Protein AF-A0A674DWQ7-F1 (afdb_monomer)

Solvent-accessible surface area (backbone atoms only — not comparable to full-atom values): 10706 Å² total; per-residue (Å²): 114,69,67,61,52,52,51,51,52,50,50,53,52,51,50,51,50,50,52,52,50,50,51,52,49,50,50,52,50,51,50,52,50,51,50,52,49,49,51,51,50,50,49,52,49,50,49,51,52,50,52,50,51,48,52,50,51,52,52,52,52,50,51,53,52,52,53,51,56,61,50,65,74,62,76,61,78,66,77,61,77,80,49,87,71,51,75,68,55,44,48,55,54,48,51,52,52,52,46,36,53,26,60,70,38,52,71,78,47,52,74,64,56,29,51,52,50,42,49,48,56,57,50,47,35,73,65,45,86,53,61,74,59,17,50,53,48,48,58,48,45,75,81,55,66,74,42,42,77,19,17,67,47,29,40,47,46,53,40,50,57,51,32,51,52,25,51,76,71,74,42,79,70,73,65,61,91,47,48,53,32,75,47,69,73,38,49,93,86,48,83,71,112

Nearest PDB structures (foldseek):
  1oqc-assembly1_A  TM=1.000E+00  e=1.955E-14  Rattus norvegicus
  3mbg-assembly1_A  TM=1.002E+00  e=2.580E-14  Homo sapiens
  3tk0-assembly1_A-2  TM=9.538E-01  e=1.750E-14  Homo sapiens
  3u5s-assembly1_A-2  TM=9.533E-01  e=1.363E-13  Homo sapiens
  4e0i-assembly1_A  TM=8.674E-01  e=3.495E-11  Saccharomyces cerevisiae S288C

Radius of gyration: 48.36 Å; Cα contacts (8 Å, |Δi|>4): 93; chains: 1; bounding box: 65×77×137 Å

Secondary structure (DSSP, 8-state):
-HHHHHHHHHHHHHHHHHHHHHHHHHHHHHHHHHHHHHHHHHHHHHHHHHHHHHHHHHHHHHHHHHHHHHHHTT--GGGGTTSPP-HHHHHHHHHHHHHHHHHTS-SS--HHHHHHHHHHHHHHHHH-S-HHHHHHHHHHHTTS----SSHHHHHHHHHHHHHHHHHHTTPPPP-GGGHHIIIII--TTSTT-

Foldseek 3Di:
DVVVVVVVVVVVVVVVCVVCCCCCCCCVCCCCCCCCCVVVVVVVVVVVVVVVVVVVVVVVVVVVVVVVVVVVVPPDPVVVVPDDDDPVRLVVVVLLVQLLVLLPQAQADDPVSLVVVQVVQQVCLVPVPPPVVSVVSNVCCVPQGADSRGSLSRNLSSLVVVQVVCVVVVHDRDDSVCSNCVRPDPPPVPPVD

Organism: Salmo trutta (NCBI:txid8032)

Sequence (193 aa):
MSVCLSVCLSVCLSVCLSVCLSVCLSVCLSVCLSVCLSVCLSVCLSVCLSVCLCVCVCVCVCVCVCVQAAQAEHVEPQRRSECPLDREELGRNTWSFLHTMAAYYPDQPSLRQQTDMGQFINLFSKVFPCEECAEDLRTRLKTNQPDASSRRALSQWLCGIHNDVNARLGKQRFDCSRVDERWRDGWKDGSCD

pLDDT: mean 82.48, std 18.29, range [48.75, 98.88]

Mean predicted aligned error: 15.84 Å

Structure (mmCIF, N/CA/C/O backbone):
data_AF-A0A674DWQ7-F1
#
_entry.id   AF-A0A674DWQ7-F1
#
loop_
_atom_site.group_PDB
_atom_site.id
_atom_site.type_symbol
_atom_site.label_atom_id
_atom_site.label_alt_id
_atom_site.label_comp_id
_atom_site.label_asym_id
_atom_site.label_entity_id
_atom_site.label_seq_id
_atom_site.pdbx_PDB_ins_code
_atom_site.Cartn_x
_atom_site.Cartn_y
_atom_site.Cartn_z
_atom_site.occupancy
_atom_site.B_iso_or_equiv
_atom_site.auth_seq_id
_atom_site.auth_comp_id
_atom_site.auth_asym_id
_atom_site.auth_atom_id
_atom_site.pdbx_PDB_model_num
ATOM 1 N N . MET A 1 1 ? 47.069 56.408 -111.313 1.00 53.53 1 MET A N 1
ATOM 2 C CA . MET A 1 1 ? 46.177 55.226 -111.265 1.00 53.53 1 MET A CA 1
ATOM 3 C C . MET A 1 1 ? 46.601 54.198 -110.215 1.00 53.53 1 MET A C 1
ATOM 5 O O . MET A 1 1 ? 45.740 53.775 -109.459 1.00 53.53 1 MET A O 1
ATOM 9 N N . SER A 1 2 ? 47.885 53.830 -110.092 1.00 56.53 2 SER A N 1
ATOM 10 C CA . SER A 1 2 ? 48.344 52.819 -109.113 1.00 56.53 2 SER A CA 1
ATOM 11 C C . SER A 1 2 ? 48.226 53.249 -107.644 1.00 56.53 2 SER A C 1
ATOM 13 O O . SER A 1 2 ? 47.805 52.450 -106.817 1.00 56.53 2 SER A O 1
ATOM 15 N N . VAL A 1 3 ? 48.539 54.511 -107.327 1.00 62.41 3 VAL A N 1
ATOM 16 C CA . VAL A 1 3 ? 48.498 55.040 -105.947 1.00 62.41 3 VAL A CA 1
ATOM 17 C C . VAL A 1 3 ? 47.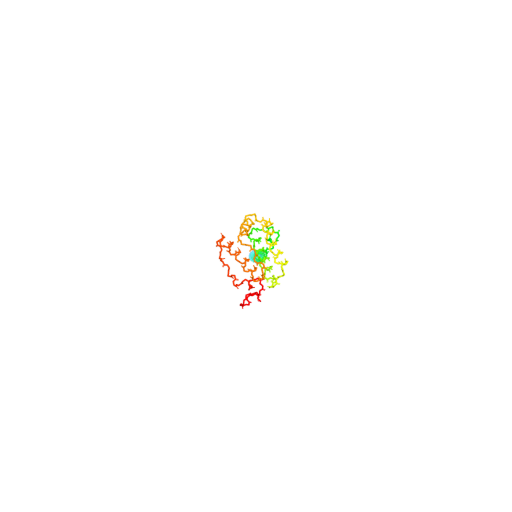065 55.146 -105.416 1.00 62.41 3 VAL A C 1
ATOM 19 O O . VAL A 1 3 ? 46.801 54.829 -104.266 1.00 62.41 3 VAL A O 1
ATOM 22 N N . CYS A 1 4 ? 46.112 55.544 -106.260 1.00 51.88 4 CYS A N 1
ATOM 23 C CA . CYS A 1 4 ? 44.709 55.639 -105.856 1.00 51.88 4 CYS A CA 1
ATOM 24 C C . CYS A 1 4 ? 44.133 54.248 -105.558 1.00 51.88 4 CYS A C 1
ATOM 26 O O . CYS A 1 4 ? 43.488 54.064 -104.535 1.00 51.88 4 CYS A O 1
ATOM 28 N N . LEU A 1 5 ? 44.430 53.250 -106.401 1.00 51.91 5 LEU A N 1
ATOM 29 C CA . LEU A 1 5 ? 43.972 51.877 -106.188 1.00 51.91 5 LEU A CA 1
ATOM 30 C C . LEU A 1 5 ? 44.630 51.233 -104.958 1.00 51.91 5 LEU A C 1
ATOM 32 O O . LEU A 1 5 ? 43.954 50.531 -104.211 1.00 51.91 5 LEU A O 1
ATOM 36 N N . SER A 1 6 ? 45.919 51.496 -104.712 1.00 50.81 6 SER A N 1
ATOM 37 C CA . SER A 1 6 ? 46.624 50.950 -103.547 1.00 50.81 6 SER A CA 1
ATOM 38 C C . SER A 1 6 ? 46.153 51.565 -102.230 1.00 50.81 6 SER A C 1
ATOM 40 O O . SER A 1 6 ? 46.013 50.840 -101.248 1.00 50.81 6 SER A O 1
ATOM 42 N N . VAL A 1 7 ? 45.854 52.869 -102.210 1.00 65.44 7 VAL A N 1
ATOM 43 C CA . VAL A 1 7 ? 45.290 53.553 -101.037 1.00 65.44 7 VAL A CA 1
ATOM 44 C C . VAL A 1 7 ? 43.845 53.120 -100.796 1.00 65.44 7 VAL A C 1
ATOM 46 O O . VAL A 1 7 ? 43.481 52.823 -99.664 1.00 65.44 7 VAL A O 1
ATOM 49 N N . CYS A 1 8 ? 43.019 53.011 -101.841 1.00 50.19 8 CYS A N 1
ATOM 50 C CA . CYS A 1 8 ? 41.652 52.516 -101.684 1.00 50.19 8 CYS A CA 1
ATOM 51 C C . CYS A 1 8 ? 41.638 51.072 -101.167 1.00 50.19 8 CYS A C 1
ATOM 53 O O . CYS A 1 8 ? 40.918 50.777 -100.219 1.00 50.19 8 CYS A O 1
ATOM 55 N N . LEU A 1 9 ? 42.472 50.183 -101.717 1.00 49.59 9 LEU A N 1
ATOM 56 C CA . LEU A 1 9 ? 42.535 48.791 -101.270 1.00 49.59 9 LEU A CA 1
ATOM 57 C C . LEU A 1 9 ? 43.078 48.664 -99.838 1.00 49.59 9 LEU A C 1
ATOM 59 O O . LEU A 1 9 ? 42.556 47.863 -99.066 1.00 49.59 9 LEU A O 1
ATOM 63 N N . SER A 1 10 ? 44.081 49.462 -99.454 1.00 54.38 10 SER A N 1
ATOM 64 C CA . SER A 1 10 ? 44.649 49.419 -98.101 1.00 54.38 10 SER A CA 1
ATOM 65 C C . SER A 1 10 ? 43.696 49.974 -97.042 1.00 54.38 10 SER A C 1
ATOM 67 O O . SER A 1 10 ? 43.574 49.394 -95.961 1.00 54.38 10 SER A O 1
ATOM 69 N N . VAL A 1 11 ? 42.964 51.048 -97.350 1.00 68.25 11 VAL A N 1
ATOM 70 C CA . VAL A 1 11 ? 41.937 51.609 -96.462 1.00 68.25 11 VAL A CA 1
ATOM 71 C C . VAL A 1 11 ? 40.745 50.659 -96.356 1.00 68.25 11 VAL A C 1
ATOM 73 O O . VAL A 1 11 ? 40.319 50.351 -95.248 1.00 68.25 11 VAL A O 1
ATOM 76 N N . CYS A 1 12 ? 40.246 50.115 -97.469 1.00 48.75 12 CYS A N 1
ATOM 77 C CA . CYS A 1 12 ? 39.147 49.151 -97.426 1.00 48.75 12 CYS A CA 1
ATOM 78 C C . CYS A 1 12 ? 39.538 47.894 -96.637 1.00 48.75 12 CYS A C 1
ATOM 80 O O . CYS A 1 12 ? 38.789 47.470 -95.763 1.00 48.75 12 CYS A O 1
ATOM 82 N N . LEU A 1 13 ? 40.730 47.334 -96.867 1.00 49.62 13 LEU A N 1
ATOM 83 C CA . LEU A 1 13 ? 41.179 46.135 -96.158 1.00 49.62 13 LEU A CA 1
ATOM 84 C C . LEU A 1 13 ? 41.423 46.400 -94.667 1.00 49.62 13 LEU A C 1
ATOM 86 O O . LEU A 1 13 ? 41.040 45.578 -93.838 1.00 49.62 13 LEU A O 1
ATOM 90 N N . SER A 1 14 ? 42.015 47.541 -94.305 1.00 58.81 14 SER A N 1
ATOM 91 C CA . SER A 1 14 ? 42.262 47.884 -92.897 1.00 58.81 14 SER A CA 1
ATOM 92 C C . SER A 1 14 ? 40.971 48.167 -92.126 1.00 58.81 14 SER A C 1
ATOM 94 O O . SER A 1 14 ? 40.826 47.709 -90.991 1.00 58.81 14 SER A O 1
ATOM 96 N N . VAL A 1 15 ? 40.001 48.852 -92.736 1.00 71.38 15 VAL A N 1
ATOM 97 C CA . VAL A 1 15 ? 38.693 49.108 -92.115 1.00 71.38 15 VAL A CA 1
ATOM 98 C C . VAL A 1 15 ? 37.889 47.814 -92.002 1.00 71.38 15 VAL A C 1
ATOM 100 O O . VAL A 1 15 ? 37.391 47.504 -90.925 1.00 71.38 15 VAL A O 1
ATOM 103 N N . CYS A 1 16 ? 37.820 47.002 -93.060 1.00 50.06 16 CYS A N 1
ATOM 104 C CA . CYS A 1 16 ? 37.119 45.720 -93.005 1.00 50.06 16 CYS A CA 1
ATOM 105 C C . CYS A 1 16 ? 37.750 44.774 -91.975 1.00 50.06 16 CYS A C 1
ATOM 107 O O . CYS A 1 16 ? 37.031 44.178 -91.182 1.00 50.06 16 CYS A O 1
ATOM 109 N N . LEU A 1 17 ? 39.082 44.669 -91.922 1.00 56.97 17 LEU A N 1
ATOM 110 C CA . LEU A 1 17 ? 39.758 43.795 -90.963 1.00 56.97 17 LEU A CA 1
ATOM 111 C C . LEU A 1 17 ? 39.603 44.290 -89.519 1.00 56.97 17 LEU A C 1
ATOM 113 O O . LEU A 1 17 ? 39.350 43.481 -88.632 1.00 56.97 17 LEU A O 1
ATOM 117 N N . SER A 1 18 ? 39.709 45.598 -89.271 1.00 63.12 18 SER A N 1
ATOM 118 C CA . SER A 1 18 ? 39.561 46.160 -87.920 1.00 63.12 18 SER A CA 1
ATOM 119 C C . SER A 1 18 ? 38.128 46.065 -87.399 1.00 63.12 18 SER A C 1
ATOM 121 O O . SER A 1 18 ? 37.928 45.705 -86.238 1.00 63.12 18 SER A O 1
ATOM 123 N N . VAL A 1 19 ? 37.120 46.308 -88.241 1.00 69.88 19 VAL A N 1
ATOM 124 C CA . VAL A 1 19 ? 35.706 46.177 -87.861 1.00 69.88 19 VAL A CA 1
ATOM 125 C C . VAL A 1 19 ? 35.333 44.708 -87.670 1.00 69.88 19 VAL A C 1
ATOM 127 O O . VAL A 1 19 ? 34.778 44.359 -86.632 1.00 69.88 19 VAL A O 1
ATOM 130 N N . CYS A 1 20 ? 35.698 43.818 -88.597 1.00 53.06 20 CYS A N 1
ATOM 131 C CA . CYS A 1 20 ? 35.414 42.390 -88.447 1.00 53.06 20 CYS A CA 1
ATOM 132 C C . CYS A 1 20 ? 36.119 41.804 -87.218 1.00 53.06 20 CYS A C 1
ATOM 134 O O . CYS A 1 20 ? 35.496 41.081 -86.449 1.00 53.06 20 CYS A O 1
ATOM 136 N N . LEU A 1 21 ? 37.391 42.142 -86.980 1.00 59.75 21 LEU A N 1
ATOM 137 C CA . LEU A 1 21 ? 38.121 41.628 -85.823 1.00 59.75 21 LEU A CA 1
ATOM 138 C C . LEU A 1 21 ? 37.574 42.193 -84.508 1.00 59.75 21 LEU A C 1
ATOM 140 O O . LEU A 1 21 ? 37.402 41.438 -83.558 1.00 59.75 21 LEU A O 1
ATOM 144 N N . SER A 1 22 ? 37.262 43.490 -84.444 1.00 66.50 22 SER A N 1
ATOM 145 C CA . SER A 1 22 ? 36.732 44.108 -83.221 1.00 66.50 22 SER A CA 1
ATOM 146 C C . SER A 1 22 ? 35.325 43.622 -82.883 1.00 66.50 22 SER A C 1
ATOM 148 O O . SER A 1 22 ? 35.060 43.317 -81.721 1.00 66.50 22 SER A O 1
ATOM 150 N N . VAL A 1 23 ? 34.435 43.478 -83.868 1.00 67.31 23 VAL A N 1
ATOM 151 C CA . VAL A 1 23 ? 33.070 42.974 -83.653 1.00 67.31 23 VAL A CA 1
ATOM 152 C C . VAL A 1 23 ? 33.096 41.485 -83.322 1.00 67.31 23 VAL A C 1
ATOM 154 O O . VAL A 1 23 ? 32.508 41.086 -82.322 1.00 67.31 23 VAL A O 1
ATOM 157 N N . CYS A 1 24 ? 33.829 40.661 -84.076 1.00 55.62 24 CYS A N 1
ATOM 158 C CA . CYS A 1 24 ? 33.929 39.233 -83.774 1.00 55.62 24 CYS A CA 1
ATOM 159 C C . CYS A 1 24 ? 34.571 39.001 -82.403 1.00 55.62 24 CYS A C 1
ATOM 161 O O . CYS A 1 24 ? 34.058 38.209 -81.623 1.00 55.62 24 CYS A O 1
ATOM 163 N N . LEU A 1 25 ? 35.648 39.713 -82.057 1.00 65.12 25 LEU A N 1
ATOM 164 C CA . LEU A 1 25 ? 36.299 39.538 -80.759 1.00 65.12 25 LEU A CA 1
ATOM 165 C C . LEU A 1 25 ? 35.433 40.064 -79.609 1.00 65.12 25 LEU A C 1
ATOM 167 O O . LEU A 1 25 ? 35.312 39.388 -78.593 1.00 65.12 25 LEU A O 1
ATOM 171 N N . SER A 1 26 ? 34.801 41.232 -79.757 1.00 68.50 26 SER A N 1
ATOM 172 C CA . SER A 1 26 ? 33.950 41.800 -78.702 1.00 68.50 26 SER A CA 1
ATOM 173 C C . SER A 1 26 ? 32.685 40.977 -78.476 1.00 68.50 26 SER A C 1
ATOM 175 O O . SER A 1 26 ? 32.341 40.714 -77.326 1.00 68.50 26 SER A O 1
ATOM 177 N N . VAL A 1 27 ? 32.019 40.509 -79.535 1.00 66.94 27 VAL A N 1
ATOM 178 C CA . VAL A 1 27 ? 30.810 39.680 -79.430 1.00 66.94 27 VAL A CA 1
ATOM 179 C C . VAL A 1 27 ? 31.158 38.288 -78.916 1.00 66.94 27 VAL A C 1
ATOM 181 O O . VAL A 1 27 ? 30.548 37.842 -77.949 1.00 66.94 27 VAL A O 1
ATOM 184 N N . CYS A 1 28 ? 32.175 37.621 -79.469 1.00 63.50 28 CYS A N 1
ATOM 185 C CA . CYS A 1 28 ? 32.571 36.299 -78.985 1.00 63.50 28 CYS A CA 1
ATOM 186 C C . CYS A 1 28 ? 33.040 36.360 -77.527 1.00 63.50 28 CYS A C 1
ATOM 188 O O . CYS A 1 28 ? 32.619 35.539 -76.722 1.00 63.50 28 CYS A O 1
ATOM 190 N N . LEU A 1 29 ? 33.859 37.345 -77.144 1.00 68.81 29 LEU A N 1
ATOM 191 C CA . LEU A 1 29 ? 34.352 37.442 -75.770 1.00 68.81 29 LEU A CA 1
ATOM 192 C C . LEU A 1 29 ? 33.245 37.844 -74.788 1.00 68.81 29 LEU A C 1
ATOM 194 O O . LEU A 1 29 ? 33.154 37.253 -73.717 1.00 68.81 29 LEU A O 1
ATOM 198 N N . SER A 1 30 ? 32.382 38.802 -75.142 1.00 72.00 30 SER A N 1
ATOM 199 C CA . SER A 1 30 ? 31.286 39.227 -74.261 1.00 72.00 30 SER A CA 1
ATOM 200 C C . SER A 1 30 ? 30.233 38.137 -74.086 1.00 72.00 30 SER A C 1
ATOM 202 O O . SER A 1 30 ? 29.816 37.891 -72.957 1.00 72.00 30 SER A O 1
ATOM 204 N N . VAL A 1 31 ? 29.839 37.437 -75.153 1.00 70.56 31 VAL A N 1
ATOM 205 C CA . VAL A 1 31 ? 28.847 36.355 -75.086 1.00 70.56 31 VAL A CA 1
ATOM 206 C C . VAL A 1 31 ? 29.430 35.139 -74.374 1.00 70.56 31 VAL A C 1
ATOM 208 O O . VAL A 1 31 ? 28.816 34.649 -73.432 1.00 70.56 31 VAL A O 1
ATOM 211 N N . CYS A 1 32 ? 30.635 34.688 -74.734 1.00 67.56 32 CYS A N 1
ATOM 212 C CA . CYS A 1 32 ? 31.253 33.544 -74.065 1.00 67.56 32 CYS A CA 1
ATOM 213 C C . CYS A 1 32 ? 31.507 33.838 -72.583 1.00 67.56 32 CYS A C 1
ATOM 215 O O . CYS A 1 32 ? 31.189 33.009 -71.741 1.00 67.56 32 CYS A O 1
ATOM 217 N N . LEU A 1 33 ? 32.023 35.020 -72.229 1.00 71.44 33 LEU A N 1
ATOM 218 C CA . LEU A 1 33 ? 32.302 35.341 -70.829 1.00 71.44 33 LEU A CA 1
ATOM 219 C C . LEU A 1 33 ? 31.017 35.561 -70.024 1.00 71.44 33 LEU A C 1
ATOM 221 O O . LEU A 1 33 ? 30.915 35.053 -68.913 1.00 71.44 33 LEU A O 1
ATOM 225 N N . SER A 1 34 ? 30.026 36.272 -70.570 1.00 73.69 34 SER A N 1
ATOM 226 C CA . SER A 1 34 ? 28.764 36.520 -69.860 1.00 73.69 34 SER A CA 1
ATOM 227 C C . SER A 1 34 ? 27.948 35.246 -69.680 1.00 73.69 34 SER A C 1
ATOM 229 O O . SER A 1 34 ? 27.459 35.008 -68.580 1.00 73.69 34 SER A O 1
ATOM 231 N N . VAL A 1 35 ? 27.836 34.395 -70.703 1.00 72.62 35 VAL A N 1
ATOM 232 C CA . VAL A 1 35 ? 27.083 33.136 -70.623 1.00 72.62 35 VAL A CA 1
ATOM 233 C C . VAL A 1 35 ? 27.814 32.136 -69.736 1.00 72.62 35 VAL A C 1
ATOM 235 O O . VAL A 1 35 ? 27.205 31.610 -68.811 1.00 72.62 35 VAL A O 1
ATOM 238 N N . CYS A 1 36 ? 29.118 31.919 -69.931 1.00 69.06 36 CYS A N 1
ATOM 239 C CA . CYS A 1 36 ? 29.864 30.987 -69.087 1.00 69.06 36 CYS A CA 1
ATOM 240 C C . CYS A 1 36 ? 29.884 31.457 -67.630 1.00 69.06 36 CYS A C 1
ATOM 242 O O . CYS A 1 36 ? 29.637 30.656 -66.738 1.00 69.06 36 CYS A O 1
ATOM 244 N N . LEU A 1 37 ? 30.113 32.745 -67.354 1.00 69.69 37 LEU A N 1
ATOM 245 C CA . LEU A 1 37 ? 30.149 33.231 -65.975 1.00 69.69 37 LEU A CA 1
ATOM 246 C C . LEU A 1 37 ? 28.757 33.240 -65.336 1.00 69.69 37 LEU A C 1
ATOM 248 O O . LEU A 1 37 ? 28.625 32.805 -64.198 1.00 69.69 37 LEU A O 1
ATOM 252 N N . SER A 1 38 ? 27.717 33.688 -66.045 1.00 73.69 38 SER A N 1
ATOM 253 C CA . SER A 1 38 ? 26.359 33.729 -65.487 1.00 73.69 38 SER A CA 1
ATOM 254 C C . SER A 1 38 ? 25.785 32.335 -65.269 1.00 73.69 38 SER A C 1
ATOM 256 O O . SER A 1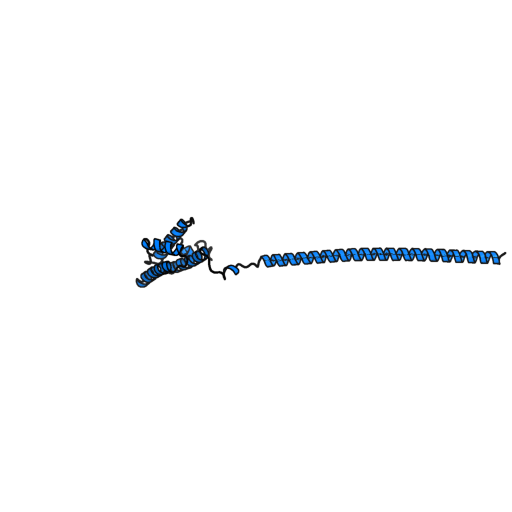 38 ? 25.238 32.079 -64.200 1.00 73.69 38 SER A O 1
ATOM 258 N N . VAL A 1 39 ? 25.944 31.412 -66.221 1.00 72.50 39 VAL A N 1
ATOM 259 C CA . VAL A 1 39 ? 25.437 30.040 -66.102 1.00 72.50 39 VAL A CA 1
ATOM 260 C C . VAL A 1 39 ? 26.244 29.274 -65.064 1.00 72.50 39 VAL A C 1
ATOM 262 O O . VAL A 1 39 ? 25.651 28.712 -64.150 1.00 72.50 39 VAL A O 1
ATOM 265 N N . CYS A 1 40 ? 27.579 29.300 -65.121 1.00 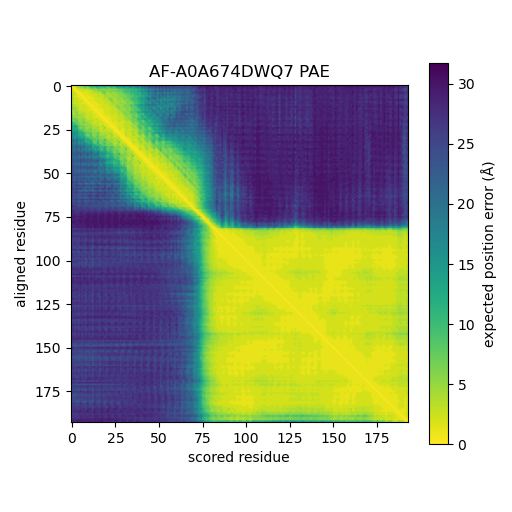66.69 40 CYS A N 1
ATOM 266 C CA . CYS A 1 40 ? 28.387 28.591 -64.132 1.00 66.69 40 CYS A CA 1
ATOM 267 C C . CYS A 1 40 ? 28.166 29.162 -62.729 1.00 66.69 40 CYS A C 1
ATOM 269 O O . CYS A 1 40 ? 27.962 28.395 -61.799 1.00 66.69 40 CYS A O 1
ATOM 271 N N . LEU A 1 41 ? 28.136 30.487 -62.548 1.00 65.50 41 LEU A N 1
ATOM 272 C CA . LEU A 1 41 ? 27.936 31.067 -61.219 1.00 65.50 41 LEU A CA 1
ATOM 273 C C . LEU A 1 41 ? 26.510 30.847 -60.705 1.00 65.50 41 LEU A C 1
ATOM 275 O O . LEU A 1 41 ? 26.349 30.494 -59.543 1.00 65.50 41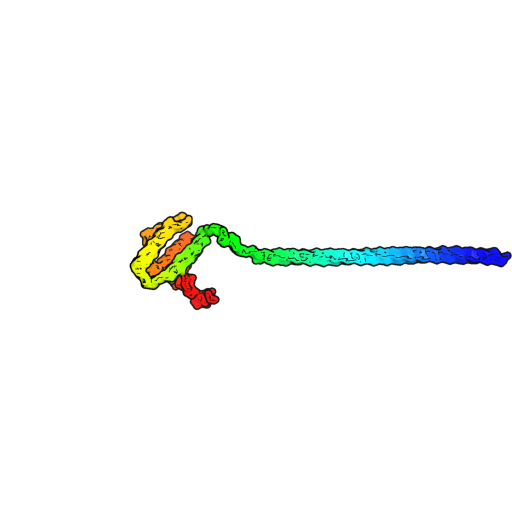 LEU A O 1
ATOM 279 N N . SER A 1 42 ? 25.479 31.009 -61.542 1.00 70.25 42 SER A N 1
ATOM 280 C CA . SER A 1 42 ? 24.087 30.807 -61.112 1.00 70.25 42 SER A CA 1
ATOM 281 C C . SER A 1 42 ? 23.781 29.344 -60.814 1.00 70.25 42 SER A C 1
ATOM 283 O O . SER A 1 42 ? 23.159 29.055 -59.793 1.00 70.25 42 SER A O 1
ATOM 285 N N . VAL A 1 43 ? 24.250 28.409 -61.644 1.00 70.69 43 VAL A N 1
ATOM 286 C CA . VAL A 1 43 ? 24.059 26.971 -61.426 1.00 70.69 43 VAL A CA 1
ATOM 287 C C . VAL A 1 43 ? 24.874 26.515 -60.224 1.00 70.69 43 VAL A C 1
ATOM 289 O O . VAL A 1 43 ? 24.312 25.911 -59.319 1.00 70.69 43 VAL A O 1
ATOM 292 N N . CYS A 1 44 ? 26.161 26.860 -60.138 1.00 59.03 44 CYS A N 1
ATOM 293 C CA . CYS A 1 44 ? 26.976 26.475 -58.987 1.00 59.03 44 CYS A CA 1
ATOM 294 C C . CYS A 1 44 ? 26.431 27.081 -57.690 1.00 59.03 44 CYS A C 1
ATOM 296 O O . CYS A 1 44 ? 26.313 26.370 -56.701 1.00 59.03 44 CYS A O 1
ATOM 298 N N . LEU A 1 45 ? 26.040 28.360 -57.675 1.00 60.03 45 LEU A N 1
ATOM 299 C CA . LEU A 1 45 ? 25.515 28.993 -56.465 1.00 60.03 45 LEU A CA 1
ATOM 300 C C . LEU A 1 45 ? 24.141 28.435 -56.075 1.00 60.03 45 LEU A C 1
ATOM 302 O O . LEU A 1 45 ? 23.921 28.163 -54.900 1.00 60.03 45 LEU A O 1
ATOM 306 N N . SER A 1 46 ? 23.232 28.225 -57.031 1.00 63.91 46 SER A N 1
ATOM 307 C CA . SER A 1 46 ? 21.899 27.671 -56.743 1.00 63.91 46 SER A CA 1
ATOM 308 C C . SER A 1 46 ? 21.962 26.213 -56.291 1.00 63.91 46 SER A C 1
ATOM 310 O O . SER A 1 46 ? 21.294 25.846 -55.324 1.00 63.91 46 SER A O 1
ATOM 312 N N . VAL A 1 47 ? 22.801 25.390 -56.924 1.00 66.75 47 VAL A N 1
ATOM 313 C CA . VAL A 1 47 ? 23.003 23.989 -56.536 1.00 66.75 47 VAL A CA 1
ATOM 314 C C . VAL A 1 47 ? 23.705 23.912 -55.185 1.00 66.75 47 VAL A C 1
ATOM 316 O O . VAL A 1 47 ? 23.199 23.251 -54.286 1.00 66.75 47 VAL A O 1
ATOM 319 N N . CYS A 1 48 ? 24.808 24.636 -54.978 1.00 53.25 48 CYS A N 1
ATOM 320 C CA . CYS A 1 48 ? 25.502 24.627 -53.691 1.00 53.25 48 CYS A CA 1
ATOM 321 C C . CYS A 1 48 ? 24.607 25.152 -52.563 1.00 53.25 48 CYS A C 1
ATOM 323 O O . CYS A 1 48 ? 24.552 24.538 -51.504 1.00 53.25 48 CYS A O 1
ATOM 325 N N . LEU A 1 49 ? 23.865 26.244 -52.774 1.00 55.50 49 LEU A N 1
ATOM 326 C CA . LEU A 1 49 ? 22.989 26.803 -51.742 1.00 55.50 49 LEU A CA 1
ATOM 327 C C . LEU A 1 49 ? 21.807 25.878 -51.432 1.00 55.50 49 LEU A C 1
ATOM 329 O O . LEU A 1 49 ? 21.490 25.685 -50.262 1.00 55.50 49 LEU A O 1
ATOM 333 N N . SER A 1 50 ? 21.176 25.284 -52.449 1.00 59.19 50 SER A N 1
ATOM 334 C CA . SER A 1 50 ? 20.052 24.359 -52.247 1.00 59.19 50 SER A CA 1
ATOM 335 C C . SER A 1 50 ? 20.483 23.064 -51.563 1.00 59.19 50 SER A C 1
ATOM 337 O O . SER A 1 50 ? 19.808 22.629 -50.632 1.00 59.19 50 SER A O 1
ATOM 339 N N . VAL A 1 51 ? 21.624 22.490 -51.962 1.00 62.66 51 VAL A N 1
ATOM 340 C CA . VAL A 1 51 ? 22.183 21.275 -51.354 1.00 62.66 51 VAL A CA 1
ATOM 341 C C . VAL A 1 51 ? 22.647 21.543 -49.925 1.00 62.66 51 VAL A C 1
ATOM 343 O O . VAL A 1 51 ? 22.308 20.791 -49.017 1.00 62.66 51 VAL A O 1
ATOM 346 N N . CYS A 1 52 ? 23.374 22.635 -49.685 1.00 53.34 52 CYS A N 1
ATOM 347 C CA . CYS A 1 52 ? 23.793 22.988 -48.332 1.00 53.34 52 CYS A CA 1
ATOM 348 C C . CYS A 1 52 ? 22.577 23.245 -47.437 1.00 53.34 52 CYS A C 1
ATOM 350 O O . CYS A 1 52 ? 22.510 22.701 -46.342 1.00 53.34 52 CYS A O 1
ATOM 352 N N . LEU A 1 53 ? 21.585 24.014 -47.897 1.00 57.75 53 LEU A N 1
ATOM 353 C CA . LEU A 1 53 ? 20.395 24.305 -47.100 1.00 57.75 53 LEU A CA 1
ATOM 354 C C . LEU A 1 53 ? 19.585 23.039 -46.799 1.00 57.75 53 LEU A C 1
ATOM 356 O O . LEU A 1 53 ? 19.170 22.857 -45.657 1.00 57.75 53 LEU A O 1
ATOM 360 N N . CYS A 1 54 ? 19.386 22.150 -47.779 1.00 57.72 54 CYS A N 1
ATOM 361 C CA . CYS A 1 54 ? 18.623 20.926 -47.552 1.00 57.72 54 CYS A CA 1
ATOM 362 C C . CYS A 1 54 ? 19.350 19.982 -46.588 1.00 57.72 54 CYS A C 1
ATOM 364 O O . CYS A 1 54 ? 18.736 19.525 -45.629 1.00 57.72 54 CYS A O 1
ATOM 366 N N . VAL A 1 55 ? 20.660 19.770 -46.755 1.00 63.50 55 VAL A N 1
ATOM 367 C CA . VAL A 1 55 ? 21.454 18.920 -45.856 1.00 63.50 55 VAL A CA 1
ATOM 368 C C . VAL A 1 55 ? 21.470 19.498 -44.446 1.00 63.50 55 VAL A C 1
ATOM 370 O O . VAL A 1 55 ? 21.195 18.772 -43.493 1.00 63.50 55 VAL A O 1
ATOM 373 N N . CYS A 1 56 ? 21.722 20.802 -44.300 1.00 56.78 56 CYS A N 1
ATOM 374 C CA . CYS A 1 56 ? 21.713 21.467 -43.001 1.00 56.78 56 CYS A CA 1
ATOM 375 C C . CYS A 1 56 ? 20.356 21.300 -42.312 1.00 56.78 56 CYS A C 1
ATOM 377 O O . CYS A 1 56 ? 20.310 20.822 -41.183 1.00 56.78 56 CYS A O 1
ATOM 379 N N . VAL A 1 57 ? 19.249 21.630 -42.985 1.00 66.81 57 VAL A N 1
ATOM 380 C CA . VAL A 1 57 ? 17.903 21.534 -42.400 1.00 66.81 57 VAL A CA 1
ATOM 381 C C . VAL A 1 57 ? 17.553 20.088 -42.047 1.00 66.81 57 VAL A C 1
ATOM 383 O O . VAL A 1 57 ? 17.087 19.844 -40.936 1.00 66.81 57 VAL A O 1
ATOM 386 N N . CYS A 1 58 ? 17.821 19.125 -42.932 1.00 60.78 58 CYS A N 1
ATOM 387 C CA . CYS A 1 58 ? 17.568 17.710 -42.667 1.00 60.78 58 CYS A CA 1
ATOM 388 C C . CYS A 1 58 ? 18.348 17.223 -41.441 1.00 60.78 58 CYS A C 1
ATOM 390 O O . CYS A 1 58 ? 17.749 16.658 -40.533 1.00 60.78 58 CYS A O 1
ATOM 392 N N . VAL A 1 59 ? 19.654 17.495 -41.367 1.00 66.00 59 VAL A N 1
ATOM 393 C CA . VAL A 1 59 ? 20.488 17.084 -40.227 1.00 66.00 59 VAL A CA 1
ATOM 394 C C . VAL A 1 59 ? 20.020 17.756 -38.937 1.00 66.00 59 VAL A C 1
ATOM 396 O O . VAL A 1 59 ? 19.867 17.073 -37.928 1.00 66.00 59 VAL A O 1
ATOM 399 N N . CYS A 1 60 ? 19.734 19.061 -38.962 1.00 64.12 60 CYS A N 1
ATOM 400 C CA . CYS A 1 60 ? 19.253 19.793 -37.789 1.00 64.12 60 CYS A CA 1
ATOM 401 C C . CYS A 1 60 ? 17.936 19.209 -37.270 1.00 64.12 60 CYS A C 1
ATOM 403 O O . CYS A 1 60 ? 17.822 18.912 -36.087 1.00 64.12 60 CYS A O 1
ATOM 405 N N . VAL A 1 61 ? 16.953 19.007 -38.153 1.00 70.94 61 VAL A N 1
ATOM 406 C CA . VAL A 1 61 ? 15.642 18.464 -37.777 1.00 70.94 61 VAL A CA 1
ATOM 407 C C . VAL A 1 61 ? 15.774 17.032 -37.268 1.00 70.94 61 VAL A C 1
ATOM 409 O O . VAL A 1 61 ? 15.220 16.724 -36.217 1.00 70.94 61 VAL A O 1
ATOM 412 N N . CYS A 1 62 ? 16.541 16.175 -37.949 1.00 65.12 62 CYS A N 1
ATOM 413 C CA . CYS A 1 62 ? 16.789 14.809 -37.496 1.00 65.12 62 CYS A CA 1
ATOM 414 C C . CYS A 1 62 ? 17.421 14.798 -36.102 1.00 65.12 62 CYS A C 1
ATOM 416 O O . CYS A 1 62 ? 16.898 14.137 -35.215 1.00 65.12 62 CYS A O 1
ATOM 418 N N . VAL A 1 63 ? 18.487 15.569 -35.872 1.00 67.50 63 VAL A N 1
ATOM 419 C CA . VAL A 1 63 ? 19.148 15.635 -34.560 1.00 67.50 63 VAL A CA 1
ATOM 420 C C . VAL A 1 63 ? 18.194 16.163 -33.488 1.00 67.50 63 VAL A C 1
ATOM 422 O O . VAL A 1 63 ? 18.091 15.550 -32.431 1.00 67.50 6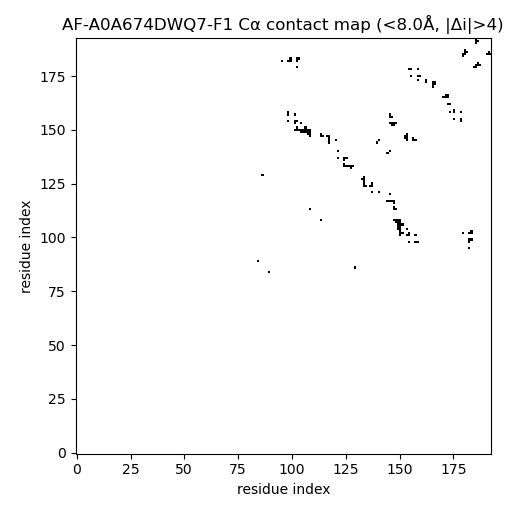3 VAL A O 1
ATOM 425 N N . CYS A 1 64 ? 17.449 17.240 -33.751 1.00 67.81 64 CYS A N 1
ATOM 426 C CA . CYS A 1 64 ? 16.484 17.793 -32.798 1.00 67.81 64 CYS A CA 1
ATOM 427 C C . CYS A 1 64 ? 15.393 16.781 -32.424 1.00 67.81 64 CYS A C 1
ATOM 429 O O . CYS A 1 64 ? 15.113 16.603 -31.241 1.00 67.81 64 CYS A O 1
ATOM 431 N N . VAL A 1 65 ? 14.814 16.091 -33.411 1.00 71.88 65 VAL A N 1
ATOM 432 C CA . VAL A 1 65 ? 13.778 15.072 -33.185 1.00 71.88 65 VAL A CA 1
ATOM 433 C C . VAL A 1 65 ? 14.353 13.872 -32.432 1.00 71.88 65 VAL A C 1
ATOM 435 O O . VAL A 1 65 ? 13.728 13.401 -31.487 1.00 71.88 65 VAL A O 1
ATOM 438 N N . CYS A 1 66 ? 15.557 13.409 -32.780 1.00 65.94 66 CYS A N 1
ATOM 439 C CA . CYS A 1 66 ? 16.232 12.320 -32.071 1.00 65.94 66 CYS A CA 1
ATOM 440 C C . CYS A 1 66 ? 16.538 12.686 -30.612 1.00 65.94 66 CYS A C 1
ATOM 442 O O . CYS A 1 66 ? 16.327 11.870 -29.721 1.00 65.94 66 CYS A O 1
ATOM 444 N N . VAL A 1 67 ? 17.003 13.912 -30.352 1.00 64.88 67 VAL A N 1
ATOM 445 C CA . VAL A 1 67 ? 17.292 14.400 -28.994 1.00 64.88 67 VAL A CA 1
ATOM 446 C C . VAL A 1 67 ? 16.004 14.551 -28.182 1.00 64.88 67 VAL A C 1
ATOM 448 O O . VAL A 1 67 ? 15.974 14.160 -27.020 1.00 64.88 67 VAL A O 1
ATOM 451 N N . GLN A 1 68 ? 14.921 15.053 -28.782 1.00 68.81 68 GLN A N 1
ATOM 452 C CA . GLN A 1 68 ? 13.612 15.132 -28.126 1.00 68.81 68 GLN A CA 1
ATOM 453 C C . GLN A 1 68 ? 13.027 13.747 -27.832 1.00 68.81 68 GLN A C 1
ATOM 455 O O . GLN A 1 68 ? 12.506 13.527 -26.742 1.00 68.81 68 GLN A O 1
ATOM 460 N N . ALA A 1 69 ? 13.144 12.803 -28.767 1.00 66.06 69 ALA A N 1
ATOM 461 C CA . ALA A 1 69 ? 12.714 11.423 -28.565 1.00 66.06 69 ALA A CA 1
ATOM 462 C C . ALA A 1 69 ? 13.528 10.734 -27.455 1.00 66.06 69 ALA A C 1
ATOM 464 O O . ALA A 1 69 ? 12.948 10.077 -26.598 1.00 66.06 69 ALA A O 1
ATOM 465 N N . ALA A 1 70 ? 14.844 10.963 -27.403 1.00 63.19 70 ALA A N 1
ATOM 466 C CA . ALA A 1 70 ? 15.704 10.457 -26.332 1.00 63.19 70 ALA A CA 1
ATOM 467 C C . ALA A 1 70 ? 15.382 11.084 -24.960 1.00 63.19 70 ALA A C 1
ATOM 469 O O . ALA A 1 70 ? 15.525 10.435 -23.929 1.00 63.19 70 ALA A O 1
ATOM 470 N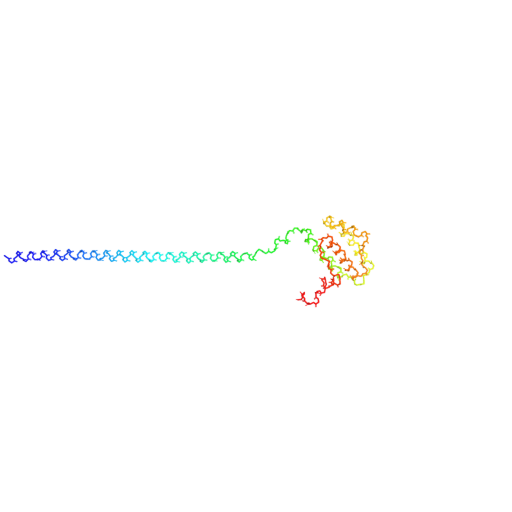 N . GLN A 1 71 ? 14.917 12.337 -24.925 1.00 58.78 71 GLN A N 1
ATOM 471 C CA . GLN A 1 71 ? 14.454 12.988 -23.693 1.00 58.78 71 GLN A CA 1
ATOM 472 C C . GLN A 1 71 ? 13.051 12.536 -23.264 1.00 58.78 71 GLN A C 1
ATOM 474 O O . GLN A 1 71 ? 12.737 12.579 -22.075 1.00 58.78 71 GLN A O 1
ATOM 479 N N . ALA A 1 72 ? 12.213 12.076 -24.197 1.00 56.59 72 ALA A N 1
ATOM 480 C CA . ALA A 1 72 ? 10.883 11.551 -23.894 1.00 56.59 72 ALA A CA 1
ATOM 481 C C . ALA A 1 72 ? 10.931 10.220 -23.120 1.00 56.59 72 ALA A C 1
ATOM 483 O O . ALA A 1 72 ? 9.992 9.913 -22.389 1.00 56.59 72 ALA A O 1
ATOM 484 N N . GLU A 1 73 ? 12.038 9.476 -23.203 1.00 55.00 73 GLU A N 1
ATOM 485 C CA . GLU A 1 73 ? 12.274 8.284 -22.375 1.00 55.00 73 GLU A CA 1
ATOM 486 C C . GLU A 1 73 ? 12.750 8.618 -20.947 1.00 55.00 73 GLU A C 1
ATOM 488 O O . GLU A 1 73 ? 12.773 7.739 -20.090 1.00 55.00 73 GLU A O 1
ATOM 493 N N . HIS A 1 74 ? 13.063 9.888 -20.652 1.00 49.03 74 HIS A N 1
ATOM 494 C CA . HIS A 1 74 ? 13.606 10.329 -19.361 1.00 49.03 74 HIS A CA 1
ATOM 495 C C . HIS A 1 74 ? 12.633 11.155 -18.502 1.00 49.03 74 HIS A C 1
ATOM 497 O O . HIS A 1 74 ? 13.055 11.852 -17.576 1.00 49.03 74 HIS A O 1
ATOM 503 N N . VAL A 1 75 ? 11.317 11.056 -18.731 1.00 52.44 75 VAL A N 1
ATOM 504 C CA . VAL A 1 75 ? 10.351 11.418 -17.677 1.00 52.44 75 VAL A CA 1
ATOM 505 C C . VAL A 1 75 ? 10.256 10.242 -16.711 1.00 52.44 75 VAL A C 1
ATOM 507 O O . VAL A 1 75 ? 9.360 9.403 -16.765 1.00 52.44 75 VAL A O 1
ATOM 510 N N . GLU A 1 76 ? 11.262 10.167 -15.852 1.00 56.00 76 GLU A N 1
ATOM 511 C CA . GLU A 1 76 ? 11.427 9.137 -14.840 1.00 56.00 76 GLU A CA 1
ATOM 512 C C . GLU A 1 76 ? 10.316 9.224 -13.761 1.00 56.00 76 GLU A C 1
ATOM 514 O O . GLU A 1 76 ? 9.843 10.324 -13.443 1.00 56.00 76 GLU A O 1
ATOM 519 N N . PRO A 1 77 ? 9.896 8.102 -13.136 1.00 54.28 77 PRO A N 1
ATOM 520 C CA . PRO A 1 77 ? 8.812 8.055 -12.141 1.00 54.28 77 PRO A CA 1
ATOM 521 C C . PRO A 1 77 ? 9.110 8.796 -10.825 1.00 54.28 77 PRO A C 1
ATOM 523 O O . PRO A 1 77 ? 8.256 8.842 -9.937 1.00 54.28 77 PRO A O 1
ATOM 526 N N . GLN A 1 78 ? 10.309 9.368 -10.676 1.00 52.03 78 GLN A N 1
ATOM 527 C CA . GLN A 1 78 ? 10.815 9.947 -9.428 1.00 52.03 78 GLN A CA 1
ATOM 528 C C . GLN A 1 78 ? 9.965 11.095 -8.871 1.00 52.03 78 GLN A C 1
ATOM 530 O O . GLN A 1 78 ? 9.945 11.307 -7.663 1.00 52.03 78 GLN A O 1
ATOM 535 N N . ARG A 1 79 ? 9.174 11.800 -9.691 1.00 51.50 79 ARG A N 1
ATOM 536 C CA . ARG A 1 79 ? 8.296 12.864 -9.167 1.00 51.50 79 ARG A CA 1
ATOM 537 C C . ARG A 1 79 ? 7.186 12.372 -8.235 1.00 51.50 79 ARG A C 1
ATOM 539 O O . ARG A 1 79 ? 6.629 13.191 -7.515 1.00 51.50 79 ARG A O 1
ATOM 546 N N . ARG A 1 80 ? 6.852 11.075 -8.228 1.00 57.53 80 ARG A N 1
ATOM 547 C CA . ARG A 1 80 ? 5.857 10.521 -7.290 1.00 57.53 80 ARG A CA 1
ATOM 548 C C . ARG A 1 80 ? 6.441 10.186 -5.917 1.00 57.53 80 ARG A C 1
ATOM 550 O O . ARG A 1 80 ? 5.693 10.198 -4.950 1.00 57.53 80 ARG A O 1
ATOM 557 N N . SER A 1 81 ? 7.746 9.922 -5.800 1.00 63.38 81 SER A N 1
ATOM 558 C CA . SER A 1 81 ? 8.342 9.515 -4.516 1.00 63.38 81 SER A CA 1
ATOM 559 C C . SER A 1 81 ? 8.512 10.660 -3.516 1.00 63.38 81 SER A C 1
ATOM 561 O O . SER A 1 81 ? 8.712 10.399 -2.335 1.00 63.38 81 SER A O 1
ATOM 563 N N . GLU A 1 82 ? 8.435 11.914 -3.967 1.00 80.69 82 GLU A N 1
ATOM 564 C CA . GLU A 1 82 ? 8.596 13.104 -3.117 1.00 80.69 82 GLU A CA 1
ATOM 565 C C . GLU A 1 82 ? 7.261 13.750 -2.701 1.00 80.69 82 GLU A C 1
ATOM 567 O O . GLU A 1 82 ? 7.250 14.727 -1.951 1.00 80.69 82 GLU A O 1
ATOM 572 N N . CYS A 1 83 ? 6.123 13.228 -3.168 1.00 88.38 83 CYS A N 1
ATOM 573 C CA . CYS A 1 83 ? 4.803 13.721 -2.780 1.00 88.38 83 CYS A CA 1
ATOM 574 C C . CYS A 1 83 ? 4.239 12.945 -1.574 1.00 88.38 83 CYS A C 1
ATOM 576 O O . CYS A 1 83 ? 4.521 11.756 -1.418 1.00 88.38 83 CYS A O 1
ATOM 578 N N . PRO A 1 84 ? 3.407 13.581 -0.724 1.00 92.56 84 PRO A N 1
ATOM 579 C CA . PRO A 1 84 ? 2.618 12.859 0.269 1.00 92.56 84 PRO A CA 1
ATOM 580 C C . PRO A 1 84 ? 1.735 11.795 -0.394 1.00 92.56 84 PRO A C 1
ATOM 582 O O . PRO A 1 84 ? 1.115 12.065 -1.422 1.00 92.56 84 PRO A O 1
ATOM 585 N N . LEU A 1 85 ? 1.671 10.611 0.217 1.00 94.31 85 LEU A N 1
ATOM 586 C CA . LEU A 1 85 ? 0.910 9.474 -0.304 1.00 94.31 85 LEU A CA 1
ATOM 587 C C . LEU A 1 85 ? -0.593 9.772 -0.320 1.00 94.31 85 LEU A C 1
ATOM 589 O O . LEU A 1 85 ? -1.140 10.264 0.673 1.00 94.31 85 LEU A O 1
ATOM 593 N N . ASP A 1 86 ? -1.267 9.395 -1.404 1.00 94.44 86 ASP A N 1
ATOM 594 C CA . ASP A 1 86 ? -2.730 9.354 -1.430 1.00 94.44 86 ASP A CA 1
ATOM 595 C C . ASP A 1 86 ? -3.292 8.171 -0.607 1.00 94.44 86 ASP A C 1
ATOM 597 O O . ASP A 1 86 ? -2.556 7.352 -0.042 1.00 94.44 86 ASP A O 1
ATOM 601 N N . ARG A 1 87 ? -4.626 8.080 -0.496 1.00 95.50 87 ARG A N 1
ATOM 602 C CA . ARG A 1 87 ? -5.310 7.038 0.294 1.00 95.50 87 ARG A CA 1
ATOM 603 C C . ARG A 1 87 ? -4.950 5.635 -0.201 1.00 95.50 87 ARG A C 1
ATOM 605 O O . ARG A 1 87 ? -4.754 4.718 0.600 1.00 95.50 87 ARG A O 1
ATOM 612 N N . GLU A 1 88 ? -4.884 5.448 -1.512 1.00 95.38 88 GLU A N 1
ATOM 613 C CA . GLU A 1 88 ? -4.636 4.168 -2.155 1.00 95.38 88 GLU A CA 1
ATOM 614 C C . GLU A 1 88 ? -3.164 3.741 -2.031 1.00 95.38 88 GLU A C 1
ATOM 616 O O . GLU A 1 88 ? -2.890 2.568 -1.771 1.00 95.38 88 GLU A O 1
ATOM 621 N N . GLU A 1 89 ? -2.218 4.663 -2.204 1.00 95.38 89 GLU A N 1
ATOM 622 C CA . GLU A 1 89 ? -0.778 4.479 -2.004 1.00 95.38 89 GLU A CA 1
ATOM 623 C C . GLU A 1 89 ? -0.455 4.169 -0.546 1.00 95.38 89 GLU A C 1
ATOM 625 O O . GLU A 1 89 ? 0.196 3.159 -0.259 1.00 95.38 89 GLU A O 1
ATOM 630 N N . LEU A 1 90 ? -0.979 4.975 0.382 1.00 96.75 90 LEU A N 1
ATOM 631 C CA . LEU A 1 90 ? -0.854 4.726 1.813 1.00 96.75 90 LEU A CA 1
ATOM 632 C C . LEU A 1 90 ? -1.410 3.346 2.172 1.00 96.75 90 LEU A C 1
ATOM 634 O O . LEU A 1 90 ? -0.755 2.589 2.890 1.00 96.75 90 LEU A O 1
ATOM 638 N N . GLY A 1 91 ? -2.586 2.991 1.645 1.00 97.19 91 GLY A N 1
ATOM 639 C CA . GLY A 1 91 ? -3.195 1.679 1.838 1.00 97.19 91 GLY A CA 1
ATOM 640 C C . GLY A 1 91 ? -2.297 0.539 1.352 1.00 97.19 91 GLY A C 1
ATOM 641 O O . GLY A 1 91 ? -2.033 -0.393 2.110 1.00 97.19 91 GLY A O 1
ATOM 642 N N . ARG A 1 92 ? -1.772 0.617 0.120 1.00 97.50 92 ARG A N 1
ATOM 643 C CA . ARG A 1 92 ? -0.865 -0.404 -0.448 1.00 97.50 92 ARG A CA 1
ATOM 644 C C . ARG A 1 92 ? 0.403 -0.589 0.388 1.00 97.50 92 ARG A C 1
ATOM 646 O O . ARG A 1 92 ? 0.783 -1.727 0.677 1.00 97.50 92 ARG A O 1
ATOM 653 N N . ASN A 1 93 ? 1.025 0.512 0.801 1.00 97.38 93 ASN A N 1
ATOM 654 C CA . ASN A 1 93 ? 2.254 0.492 1.594 1.00 97.38 93 ASN A CA 1
ATOM 655 C C . ASN A 1 93 ? 1.995 -0.068 2.997 1.00 97.38 93 ASN A C 1
ATOM 657 O O . ASN A 1 93 ? 2.752 -0.897 3.497 1.00 97.38 93 ASN A O 1
ATOM 661 N N . THR A 1 94 ? 0.869 0.312 3.599 1.00 98.50 94 THR A N 1
ATOM 662 C CA . THR A 1 94 ? 0.469 -0.158 4.927 1.00 98.50 94 THR A CA 1
ATOM 663 C C . THR A 1 94 ? 0.120 -1.642 4.925 1.00 98.50 94 THR A C 1
ATOM 665 O O . THR A 1 94 ? 0.574 -2.371 5.803 1.00 98.50 94 THR A O 1
ATOM 668 N N . TRP A 1 95 ? -0.625 -2.130 3.928 1.00 98.62 95 TRP A N 1
ATOM 669 C CA . TRP A 1 95 ? -0.888 -3.564 3.796 1.00 98.62 95 TRP A CA 1
ATOM 670 C C . TRP A 1 95 ? 0.397 -4.357 3.595 1.00 98.62 95 TRP A C 1
ATOM 672 O O . TRP A 1 95 ? 0.543 -5.411 4.205 1.00 98.62 95 TRP A O 1
ATOM 682 N N . SER A 1 96 ? 1.340 -3.831 2.809 1.00 98.56 96 SER A N 1
ATOM 683 C CA . SER A 1 96 ? 2.656 -4.457 2.647 1.00 98.56 96 SER A CA 1
ATOM 684 C C . SER A 1 96 ? 3.381 -4.575 3.985 1.00 98.56 96 SER A C 1
ATOM 686 O O . SER A 1 96 ? 3.826 -5.657 4.346 1.00 98.56 96 SER A O 1
ATOM 688 N N . PHE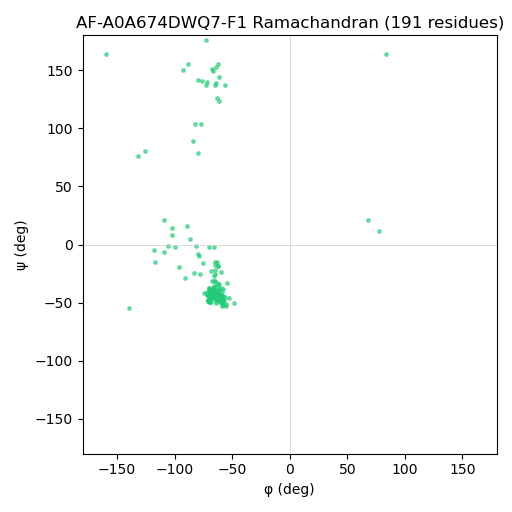 A 1 97 ? 3.420 -3.498 4.771 1.00 98.75 97 PHE A N 1
ATOM 689 C CA . PHE A 1 97 ? 4.007 -3.523 6.108 1.00 98.75 97 PHE A CA 1
ATOM 690 C C . PHE A 1 97 ? 3.318 -4.534 7.043 1.00 98.75 97 PHE A C 1
ATOM 692 O O . PHE A 1 97 ? 3.993 -5.364 7.649 1.00 98.75 97 PHE A O 1
ATOM 699 N N . LEU A 1 98 ? 1.984 -4.503 7.145 1.00 98.75 98 LEU A N 1
ATOM 700 C CA . LEU A 1 98 ? 1.235 -5.360 8.070 1.00 98.75 98 LEU A CA 1
ATOM 701 C C . LEU A 1 98 ? 1.343 -6.845 7.707 1.00 98.75 98 LEU A C 1
ATOM 703 O O . LEU A 1 98 ? 1.537 -7.673 8.596 1.00 98.75 98 LEU A O 1
ATOM 707 N N . HIS A 1 99 ? 1.228 -7.188 6.420 1.00 98.81 99 HIS A N 1
ATOM 708 C CA . HIS A 1 99 ? 1.328 -8.579 5.975 1.00 98.81 99 HIS A CA 1
ATOM 709 C C . HIS A 1 99 ? 2.742 -9.123 6.134 1.00 98.81 99 HIS A C 1
ATOM 711 O O . HIS A 1 99 ? 2.891 -10.234 6.630 1.00 98.81 99 HIS A O 1
ATOM 717 N N . THR A 1 100 ? 3.775 -8.339 5.818 1.00 98.75 100 THR A N 1
ATOM 718 C CA . THR A 1 100 ? 5.161 -8.743 6.085 1.00 98.75 100 THR A CA 1
ATOM 719 C C . THR A 1 100 ? 5.401 -8.910 7.588 1.00 98.75 100 THR A C 1
ATOM 721 O O . THR A 1 100 ? 5.963 -9.913 8.015 1.00 98.75 100 THR A O 1
ATOM 724 N N . MET A 1 101 ? 4.907 -7.994 8.428 1.00 98.62 101 MET A N 1
ATOM 725 C CA . MET A 1 101 ? 5.010 -8.124 9.886 1.00 98.62 101 MET A CA 1
ATOM 726 C C . MET A 1 101 ? 4.342 -9.412 10.400 1.00 98.62 101 MET A C 1
ATOM 728 O O . MET A 1 101 ? 4.928 -10.116 11.221 1.00 98.62 101 MET A O 1
ATOM 732 N N . ALA A 1 102 ? 3.146 -9.750 9.907 1.00 98.62 102 ALA A N 1
ATOM 733 C CA . ALA A 1 102 ? 2.459 -10.993 10.261 1.00 98.62 102 ALA A CA 1
ATOM 734 C C . ALA A 1 102 ? 3.199 -12.235 9.737 1.00 98.62 102 ALA A C 1
ATOM 736 O O . ALA A 1 102 ? 3.312 -13.238 10.440 1.00 98.62 102 ALA A O 1
ATOM 737 N N . ALA A 1 103 ? 3.767 -12.153 8.534 1.00 98.56 103 ALA A N 1
ATOM 738 C CA . ALA A 1 103 ? 4.497 -13.244 7.909 1.00 98.56 103 ALA A CA 1
ATOM 739 C C . ALA A 1 103 ? 5.792 -13.617 8.650 1.00 98.56 103 ALA A C 1
ATOM 741 O O . ALA A 1 103 ? 6.187 -14.782 8.610 1.00 98.56 103 ALA A O 1
ATOM 742 N N . TYR A 1 104 ? 6.406 -12.666 9.362 1.00 98.62 104 TYR A N 1
ATOM 743 C CA . TYR A 1 104 ? 7.583 -12.877 10.218 1.00 98.62 104 TYR A CA 1
ATOM 744 C C . TYR A 1 104 ? 7.257 -12.935 11.722 1.00 98.62 104 TYR A C 1
ATOM 746 O O . TYR A 1 104 ? 8.164 -12.970 12.556 1.00 98.62 104 TYR A O 1
ATOM 754 N N . TYR A 1 105 ? 5.976 -12.968 12.096 1.00 98.75 105 TYR A N 1
ATOM 755 C CA . TYR A 1 105 ? 5.568 -13.197 13.481 1.00 98.75 105 TYR A CA 1
ATOM 756 C C . TYR A 1 105 ? 5.998 -14.607 13.952 1.00 98.75 105 TYR A C 1
ATOM 758 O O . TYR A 1 105 ? 6.123 -15.510 13.123 1.00 98.75 105 TYR A O 1
ATOM 766 N N . PRO A 1 106 ? 6.243 -14.850 15.255 1.00 98.69 106 PRO A N 1
ATOM 767 C CA . PRO A 1 106 ? 6.654 -16.172 15.724 1.00 98.69 106 PRO A CA 1
ATOM 768 C C . PRO A 1 106 ? 5.570 -17.237 15.511 1.00 98.69 106 PRO A C 1
ATOM 770 O O . PRO A 1 106 ? 4.393 -17.005 15.789 1.00 98.69 106 PRO A O 1
ATOM 773 N N . ASP A 1 107 ? 5.964 -18.444 15.092 1.00 98.44 107 ASP A N 1
ATOM 774 C CA . ASP A 1 107 ? 5.037 -19.585 15.029 1.00 98.44 107 ASP A CA 1
ATOM 775 C C . ASP A 1 107 ? 4.540 -19.993 16.430 1.00 98.44 107 ASP A C 1
ATOM 777 O O . ASP A 1 107 ? 3.398 -20.423 16.573 1.00 98.44 107 ASP A O 1
ATOM 781 N N . GLN A 1 108 ? 5.368 -19.802 17.467 1.00 98.62 108 GLN A N 1
ATOM 782 C CA . GLN A 1 108 ? 5.036 -20.029 18.880 1.00 98.62 108 GLN A CA 1
ATOM 783 C C . GLN A 1 108 ? 5.318 -18.762 19.713 1.00 98.62 108 GLN A C 1
ATOM 785 O O . GLN A 1 108 ? 6.379 -18.646 20.332 1.00 98.62 108 GLN A O 1
ATOM 790 N N . PRO A 1 109 ? 4.414 -17.770 19.704 1.00 98.56 109 PRO A N 1
ATOM 791 C CA . PRO A 1 109 ? 4.611 -16.509 20.409 1.00 98.56 109 PRO A CA 1
ATOM 792 C C . PRO A 1 109 ? 4.383 -16.654 21.920 1.00 98.56 109 PRO A C 1
ATOM 794 O O . PRO A 1 109 ? 3.432 -17.292 22.378 1.00 98.56 109 PRO A O 1
ATOM 797 N N . SER A 1 110 ? 5.212 -15.975 22.713 1.00 98.69 110 SER A N 1
ATOM 798 C CA . SER A 1 110 ? 4.971 -15.795 24.150 1.00 98.69 110 SER A CA 1
ATOM 799 C C . SER A 1 110 ? 3.676 -15.016 24.405 1.00 98.69 110 SER A C 1
ATOM 801 O O . SER A 1 110 ? 3.278 -14.183 23.593 1.00 98.69 110 SER A O 1
ATOM 803 N N . LEU A 1 111 ? 3.055 -15.194 25.576 1.00 98.56 111 LEU A N 1
ATOM 804 C CA . LEU A 1 111 ? 1.839 -14.453 25.951 1.00 98.56 111 LEU A CA 1
ATOM 805 C C . LEU A 1 111 ? 2.017 -12.925 25.841 1.00 98.56 111 LEU A C 1
ATOM 807 O O . LEU A 1 111 ? 1.090 -12.204 25.464 1.00 98.56 111 LEU A O 1
ATOM 811 N N . ARG A 1 112 ? 3.231 -12.434 26.119 1.00 98.62 112 ARG A N 1
ATOM 812 C CA . ARG A 1 112 ? 3.587 -11.026 25.933 1.00 98.62 112 ARG A CA 1
ATOM 813 C C . ARG A 1 112 ? 3.527 -10.619 24.462 1.00 98.62 112 ARG A C 1
ATOM 815 O O . ARG A 1 112 ? 2.853 -9.653 24.150 1.00 98.62 112 ARG A O 1
ATOM 822 N N . GLN A 1 113 ? 4.132 -11.388 23.556 1.00 98.62 113 GLN A N 1
ATOM 823 C CA . GLN A 1 113 ? 4.066 -11.116 22.112 1.00 98.62 113 GLN A CA 1
ATOM 824 C C . GLN A 1 113 ? 2.638 -11.175 21.558 1.00 98.62 113 GLN A C 1
ATOM 826 O O . GLN A 1 113 ? 2.317 -10.430 20.634 1.00 98.62 113 GLN A O 1
ATOM 831 N N . GLN A 1 114 ? 1.781 -12.049 22.092 1.00 98.81 114 GLN A N 1
ATOM 832 C CA . GLN A 1 114 ? 0.365 -12.105 21.700 1.00 98.81 114 GLN A CA 1
ATOM 833 C C . GLN A 1 114 ? -0.365 -10.828 22.130 1.00 98.81 114 GLN A C 1
ATOM 835 O O . GLN A 1 114 ? -1.064 -10.200 21.334 1.00 98.81 114 GLN A O 1
ATOM 840 N N . THR A 1 115 ? -0.137 -10.402 23.376 1.00 98.62 115 THR A N 1
ATOM 841 C CA . THR A 1 115 ? -0.704 -9.168 23.934 1.00 98.62 115 THR A CA 1
ATOM 842 C C . THR A 1 115 ? -0.216 -7.937 23.174 1.00 98.62 115 THR A C 1
ATOM 844 O O . THR A 1 115 ? -1.031 -7.112 22.765 1.00 98.62 115 THR A O 1
ATOM 847 N N . ASP A 1 116 ? 1.092 -7.835 22.935 1.00 98.81 116 ASP A N 1
ATOM 848 C CA . ASP A 1 116 ? 1.718 -6.707 22.245 1.00 98.81 116 ASP A CA 1
ATOM 849 C C . ASP A 1 116 ? 1.207 -6.595 20.801 1.00 98.81 116 ASP A C 1
ATOM 851 O O . ASP A 1 116 ? 0.886 -5.498 20.351 1.00 98.81 116 ASP A O 1
ATOM 855 N N . MET A 1 117 ? 1.045 -7.717 20.088 1.00 98.75 117 MET A N 1
ATOM 856 C CA . MET A 1 117 ? 0.474 -7.720 18.736 1.00 98.75 117 MET A CA 1
ATOM 857 C C . MET A 1 117 ? -0.992 -7.269 18.733 1.00 98.75 117 MET A C 1
ATOM 859 O O . MET A 1 117 ? -1.389 -6.421 17.931 1.00 98.75 117 MET A O 1
ATOM 863 N N . GLY A 1 118 ? -1.803 -7.783 19.662 1.00 98.44 118 GLY A N 1
ATOM 864 C CA . GLY A 1 118 ? -3.191 -7.345 19.806 1.00 98.44 118 GLY A CA 1
ATOM 865 C C . GLY A 1 118 ? -3.296 -5.848 20.116 1.00 98.44 118 GLY A C 1
ATOM 866 O O . GLY A 1 118 ? -4.099 -5.135 19.509 1.00 98.44 118 GLY A O 1
ATOM 867 N N . GLN A 1 119 ? -2.453 -5.342 21.018 1.00 98.62 119 GLN A N 1
ATOM 868 C CA . GLN A 1 119 ? -2.380 -3.917 21.346 1.00 98.62 119 GLN A CA 1
ATOM 869 C C . GLN A 1 119 ? -1.902 -3.076 20.165 1.00 98.62 119 GLN A C 1
ATOM 871 O O . GLN A 1 119 ? -2.492 -2.028 19.904 1.00 98.62 119 GLN A O 1
ATOM 876 N N . PHE A 1 120 ? -0.892 -3.540 19.428 1.00 98.81 120 PHE A N 1
ATOM 877 C CA . PHE A 1 120 ? -0.385 -2.876 18.234 1.00 98.81 120 PHE A CA 1
ATOM 878 C C . PHE A 1 120 ? -1.506 -2.637 17.218 1.00 98.81 120 PHE A C 1
ATOM 880 O O . PHE A 1 120 ? -1.721 -1.497 16.816 1.00 98.81 120 PHE A O 1
ATOM 887 N N . ILE A 1 121 ? -2.284 -3.667 16.867 1.00 98.69 121 ILE A N 1
ATOM 888 C CA . ILE A 1 121 ? -3.404 -3.548 15.917 1.00 98.69 121 ILE A CA 1
ATOM 889 C C . ILE A 1 121 ? -4.485 -2.587 16.435 1.00 98.69 121 ILE A C 1
ATOM 891 O O . ILE A 1 121 ? -5.003 -1.752 15.686 1.00 98.69 121 ILE A O 1
ATOM 895 N N . ASN A 1 122 ? -4.805 -2.656 17.730 1.00 98.31 122 ASN A N 1
ATOM 896 C CA . ASN A 1 122 ? -5.780 -1.758 18.346 1.00 98.31 122 ASN A CA 1
ATOM 897 C C . ASN A 1 122 ? -5.308 -0.294 18.334 1.00 98.31 122 ASN A C 1
ATOM 899 O O . ASN A 1 122 ? -6.097 0.600 18.026 1.00 98.31 122 ASN A O 1
ATOM 903 N N . LEU A 1 123 ? -4.035 -0.028 18.634 1.00 98.75 123 LEU A N 1
ATOM 904 C CA . LEU A 1 123 ? -3.448 1.314 18.569 1.00 98.75 123 LEU A CA 1
ATOM 905 C C . LEU A 1 123 ? -3.356 1.810 17.129 1.00 98.75 123 LEU A C 1
ATOM 907 O O . LEU A 1 123 ? -3.762 2.936 16.854 1.00 98.75 123 LEU A O 1
ATOM 911 N N . PHE A 1 124 ? -2.920 0.951 16.209 1.00 98.62 124 PHE A N 1
ATOM 912 C CA . PHE A 1 124 ? -2.879 1.229 14.779 1.00 98.62 124 PHE A CA 1
ATOM 913 C C . PHE A 1 124 ? -4.246 1.717 14.271 1.00 98.62 124 PHE A C 1
ATOM 915 O O . PHE A 1 124 ? -4.323 2.767 13.640 1.00 98.62 124 PHE A O 1
ATOM 922 N N . SER A 1 125 ? -5.346 1.058 14.655 1.00 98.38 125 SER A N 1
ATOM 923 C CA . SER A 1 125 ? -6.708 1.481 14.280 1.00 98.38 125 SER A CA 1
ATOM 924 C C . SER A 1 125 ? -7.126 2.869 14.798 1.00 98.38 125 SER A C 1
ATOM 926 O O . SER A 1 125 ? -8.081 3.462 14.292 1.00 98.38 125 SER A O 1
ATOM 928 N N . LYS A 1 126 ? -6.439 3.405 15.814 1.00 98.31 126 LYS A N 1
ATOM 929 C CA . LYS A 1 126 ? -6.691 4.744 16.371 1.00 98.31 126 LYS A CA 1
ATOM 930 C C . LYS A 1 126 ? -5.858 5.829 15.696 1.00 98.31 126 LYS A C 1
ATOM 932 O O . LYS A 1 126 ? -6.302 6.969 15.667 1.00 98.31 126 LYS A O 1
ATOM 937 N N . VAL A 1 127 ? -4.674 5.484 15.190 1.00 98.06 127 VAL A N 1
ATOM 938 C CA . VAL A 1 127 ? -3.703 6.453 14.648 1.00 98.06 127 VAL A CA 1
ATOM 939 C C . VAL A 1 127 ? -3.559 6.398 13.128 1.00 98.06 127 VAL A C 1
ATOM 941 O O . VAL A 1 127 ? -2.863 7.233 12.559 1.00 98.06 127 VAL A O 1
ATOM 944 N N . PHE A 1 128 ? -4.196 5.434 12.456 1.00 98.44 128 PHE A N 1
ATOM 945 C CA . PHE A 1 128 ? -4.171 5.358 10.999 1.00 98.44 128 PHE A CA 1
ATOM 946 C C . PHE A 1 128 ? -4.812 6.624 10.388 1.00 98.44 128 PHE A C 1
ATOM 948 O O . PHE A 1 128 ? -5.962 6.925 10.707 1.00 98.44 128 PHE A O 1
ATOM 955 N N . PRO A 1 129 ? -4.102 7.381 9.529 1.00 98.00 129 PRO A N 1
ATOM 956 C CA . PRO A 1 129 ? -4.462 8.771 9.226 1.00 98.00 129 PRO A CA 1
ATOM 957 C C . PRO A 1 129 ? -5.625 8.936 8.233 1.00 98.00 129 PRO A C 1
ATOM 959 O O . PRO A 1 129 ? -6.133 10.042 8.075 1.00 98.00 129 PRO A O 1
ATOM 962 N N . CYS A 1 130 ? -6.083 7.863 7.580 1.00 97.88 130 CYS A N 1
ATOM 963 C CA . CYS A 1 130 ? -7.335 7.882 6.820 1.00 97.88 130 CYS A CA 1
ATOM 964 C C . CYS A 1 130 ? -8.518 7.664 7.777 1.00 97.88 130 CYS A C 1
ATOM 966 O O . CYS A 1 130 ? -8.760 6.532 8.196 1.00 97.88 130 CYS A O 1
ATOM 968 N N . GLU A 1 131 ? -9.260 8.724 8.104 1.00 97.69 131 GLU A N 1
ATOM 969 C CA . GLU A 1 131 ? -10.339 8.703 9.105 1.00 97.69 131 GLU A CA 1
ATOM 970 C C . GLU A 1 131 ? -11.409 7.635 8.823 1.00 97.69 131 GLU A C 1
ATOM 972 O O . GLU A 1 131 ? -11.656 6.772 9.667 1.00 97.69 131 GLU A O 1
ATOM 977 N N . GLU A 1 132 ? -11.968 7.623 7.609 1.00 97.50 132 GLU A N 1
ATOM 978 C CA . GLU A 1 132 ? -12.981 6.643 7.187 1.00 97.50 132 GLU A CA 1
ATOM 979 C C . GLU A 1 132 ? -12.448 5.198 7.173 1.00 97.50 132 GLU A C 1
ATOM 981 O O . GLU A 1 132 ? -13.179 4.249 7.473 1.00 97.50 132 GLU A O 1
ATOM 986 N N . CYS A 1 133 ? -11.162 5.015 6.853 1.00 98.00 133 CYS A N 1
ATOM 987 C CA . CYS A 1 133 ? -10.510 3.708 6.851 1.00 98.00 133 CYS A CA 1
ATOM 988 C C . CYS A 1 133 ? -10.294 3.215 8.289 1.00 98.00 133 CYS A C 1
ATOM 990 O O . CYS A 1 133 ? -10.518 2.047 8.606 1.00 98.00 133 CYS A O 1
ATOM 992 N N . ALA A 1 134 ? -9.852 4.114 9.170 1.00 98.19 134 ALA A N 1
ATOM 993 C CA . ALA A 1 134 ? -9.582 3.829 10.568 1.00 98.19 134 ALA A CA 1
ATOM 994 C C . ALA A 1 134 ? -10.879 3.540 11.337 1.00 98.19 134 ALA A C 1
ATOM 996 O O . ALA A 1 134 ? -10.914 2.635 12.169 1.00 98.19 134 ALA A O 1
ATOM 997 N N . GLU A 1 135 ? -11.965 4.261 11.046 1.00 98.38 135 GLU A N 1
ATOM 998 C CA . GLU A 1 135 ? -13.282 4.003 11.631 1.00 98.38 135 GLU A CA 1
ATOM 999 C C . GLU A 1 135 ? -13.862 2.647 11.212 1.00 98.38 135 GLU A C 1
ATOM 1001 O O . GLU A 1 135 ? -14.368 1.904 12.062 1.00 98.38 135 GLU A O 1
ATOM 1006 N N . ASP A 1 136 ? -13.731 2.284 9.933 1.00 98.06 136 ASP A N 1
ATOM 1007 C CA . ASP A 1 136 ? -14.105 0.956 9.439 1.00 98.06 136 ASP A CA 1
ATOM 1008 C C . ASP A 1 136 ? -13.317 -0.145 10.160 1.00 98.06 136 ASP A C 1
ATOM 1010 O O . ASP A 1 136 ? -13.919 -1.080 10.696 1.00 98.06 136 ASP A O 1
ATOM 1014 N N . LEU A 1 137 ? -11.993 0.008 10.282 1.00 98.19 137 LEU A N 1
ATOM 1015 C CA . LEU A 1 137 ? -11.153 -0.944 11.007 1.00 98.19 137 LEU A CA 1
ATOM 1016 C C . LEU A 1 137 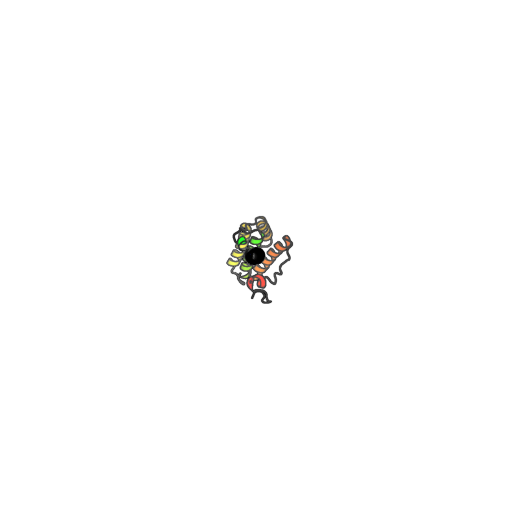? -11.565 -1.058 12.481 1.00 98.19 137 LEU A C 1
ATOM 1018 O O . LEU A 1 137 ? -11.779 -2.166 12.972 1.00 98.19 137 LEU A O 1
ATOM 1022 N N . ARG A 1 138 ? -11.748 0.065 13.188 1.00 98.44 138 ARG A N 1
ATOM 1023 C CA . ARG A 1 138 ? -12.211 0.064 14.589 1.00 98.44 138 ARG A CA 1
ATOM 1024 C C . ARG A 1 138 ? -13.558 -0.628 14.748 1.00 98.44 138 ARG A C 1
ATOM 1026 O O . ARG A 1 138 ? -13.773 -1.319 15.739 1.00 98.44 138 ARG A O 1
ATOM 1033 N N . THR A 1 139 ? -14.466 -0.452 13.791 1.00 98.06 139 THR A N 1
ATOM 1034 C CA . THR A 1 139 ? -15.782 -1.097 13.818 1.00 98.06 139 THR A CA 1
ATOM 1035 C C . THR A 1 139 ? -15.660 -2.609 13.673 1.00 98.06 139 THR A C 1
ATOM 1037 O O . THR A 1 139 ? -16.279 -3.334 14.450 1.00 98.06 139 THR A O 1
ATOM 1040 N N . ARG A 1 140 ? -14.808 -3.096 12.765 1.00 97.62 140 ARG A N 1
ATOM 1041 C CA . ARG A 1 140 ? -14.543 -4.536 12.593 1.00 97.62 140 ARG A CA 1
ATOM 1042 C C . ARG A 1 140 ? -13.900 -5.160 13.825 1.00 97.62 140 ARG A C 1
ATOM 1044 O O . ARG A 1 140 ? -14.307 -6.240 14.250 1.00 97.62 140 ARG A O 1
ATOM 1051 N N . LEU A 1 141 ? -12.945 -4.462 14.438 1.00 97.94 141 LEU A N 1
ATOM 1052 C CA . LEU A 1 141 ? -12.243 -4.946 15.629 1.00 97.94 141 LEU A CA 1
ATOM 1053 C C . LEU A 1 141 ? -13.172 -5.151 16.839 1.00 97.94 141 LEU A C 1
ATOM 1055 O O . LEU A 1 141 ? -12.825 -5.908 17.742 1.00 97.94 141 LEU A O 1
ATOM 1059 N N . LYS A 1 142 ? -14.378 -4.561 16.864 1.00 97.56 142 LYS A N 1
ATOM 1060 C CA . LYS A 1 142 ? -15.369 -4.820 17.928 1.00 97.56 142 LYS A CA 1
ATOM 1061 C C . LYS A 1 142 ? -15.823 -6.280 17.971 1.00 97.56 142 LYS A C 1
ATOM 1063 O O . LYS A 1 142 ? -16.093 -6.789 19.052 1.00 97.56 142 LYS A O 1
ATOM 1068 N N . THR A 1 143 ? -15.919 -6.938 16.817 1.00 96.88 143 THR A N 1
ATOM 1069 C CA . THR A 1 143 ? -16.429 -8.316 16.698 1.00 96.88 143 THR A CA 1
ATOM 1070 C C . THR A 1 143 ? -15.390 -9.304 16.179 1.00 96.88 143 THR A C 1
ATOM 1072 O O . THR A 1 143 ? -15.600 -10.506 16.286 1.00 96.88 143 THR A O 1
ATOM 1075 N N . ASN A 1 144 ? -14.281 -8.822 15.616 1.00 97.44 144 ASN A N 1
ATOM 1076 C CA . ASN A 1 144 ? -13.226 -9.640 15.026 1.00 97.44 144 ASN A CA 1
ATOM 1077 C C . ASN A 1 144 ? -11.845 -9.185 15.533 1.00 97.44 144 ASN A C 1
ATOM 1079 O O . ASN A 1 144 ? -11.119 -8.470 14.841 1.00 97.44 144 ASN A O 1
ATOM 1083 N N . GLN A 1 145 ? -11.513 -9.552 16.774 1.00 98.06 145 GLN A N 1
ATOM 1084 C CA . GLN A 1 145 ? -10.216 -9.246 17.394 1.00 98.06 145 GLN A CA 1
ATOM 1085 C C . GLN A 1 145 ? -9.067 -10.016 16.713 1.00 98.06 145 GLN A C 1
ATOM 1087 O O . GLN A 1 145 ? -9.304 -11.113 16.207 1.00 98.06 145 GLN A O 1
ATOM 1092 N N . PRO A 1 146 ? -7.834 -9.471 16.701 1.00 97.94 146 PRO A N 1
ATOM 1093 C CA . PRO A 1 146 ? -6.686 -10.117 16.078 1.00 97.94 146 PRO A CA 1
ATOM 1094 C C . PRO A 1 146 ? -6.335 -11.437 16.757 1.00 97.94 146 PRO A C 1
ATOM 1096 O O . PRO A 1 146 ? -6.084 -11.484 17.962 1.00 97.94 146 PRO A O 1
ATOM 1099 N N . ASP A 1 147 ? -6.262 -12.499 15.958 1.00 98.38 147 ASP A N 1
ATOM 1100 C CA . ASP A 1 147 ? -5.781 -13.798 16.414 1.00 98.38 147 ASP A CA 1
ATOM 1101 C C . ASP A 1 147 ? -4.250 -13.839 16.356 1.00 98.38 147 ASP A C 1
ATOM 1103 O O . ASP A 1 147 ? -3.644 -14.215 15.355 1.00 98.38 147 ASP A O 1
ATOM 1107 N N . ALA A 1 148 ? -3.617 -13.418 17.447 1.00 98.38 148 ALA A N 1
ATOM 1108 C CA . ALA A 1 148 ? -2.167 -13.446 17.596 1.00 98.38 148 ALA A CA 1
ATOM 1109 C C . ALA A 1 148 ? -1.644 -14.772 18.183 1.00 98.38 148 ALA A C 1
ATOM 1111 O O . ALA A 1 148 ? -0.507 -14.816 18.636 1.00 98.38 148 ALA A O 1
ATOM 1112 N N . SER A 1 149 ? -2.432 -15.855 18.203 1.00 98.56 149 SER A N 1
ATOM 1113 C CA . SER A 1 149 ? -2.029 -17.123 18.841 1.00 98.56 149 SER A CA 1
ATOM 1114 C C . SER A 1 149 ? -0.834 -17.810 18.166 1.00 98.56 149 SER A C 1
ATOM 1116 O O . SER A 1 149 ? -0.104 -18.567 18.804 1.00 98.56 149 SER A O 1
ATOM 1118 N N . SER A 1 150 ? -0.622 -17.545 16.876 1.00 98.81 150 SER A N 1
ATOM 1119 C CA . SER A 1 150 ? 0.518 -18.012 16.085 1.00 98.81 150 SER A CA 1
ATOM 1120 C C . SER A 1 150 ? 0.694 -17.140 14.844 1.00 98.81 150 SER A C 1
ATOM 1122 O O . SER A 1 150 ? -0.241 -16.459 14.419 1.00 98.81 150 SER A O 1
ATOM 1124 N N . ARG A 1 151 ? 1.861 -17.223 14.198 1.00 98.75 151 ARG A N 1
ATOM 1125 C CA . ARG A 1 151 ? 2.110 -16.630 12.873 1.00 98.75 151 ARG A CA 1
ATOM 1126 C C . ARG A 1 151 ? 1.016 -16.957 11.864 1.00 98.75 151 ARG A C 1
ATOM 1128 O O . ARG A 1 151 ? 0.470 -16.064 11.227 1.00 98.75 151 ARG A O 1
ATOM 1135 N N . ARG A 1 152 ? 0.663 -18.241 11.741 1.00 98.56 152 ARG A N 1
ATOM 1136 C CA . ARG A 1 152 ? -0.363 -18.694 10.794 1.00 98.56 152 ARG A CA 1
ATOM 1137 C C . ARG A 1 152 ? -1.721 -18.076 11.111 1.00 98.56 152 ARG A C 1
ATOM 1139 O O . ARG A 1 152 ? -2.385 -17.607 10.193 1.00 98.56 152 ARG A O 1
ATOM 1146 N N . ALA A 1 153 ? -2.127 -18.085 12.378 1.00 98.75 153 ALA A N 1
ATOM 1147 C CA . ALA A 1 153 ? -3.407 -17.522 12.790 1.00 98.75 153 ALA A CA 1
ATOM 1148 C C . ALA A 1 153 ? -3.477 -16.015 12.495 1.00 98.75 153 ALA A C 1
ATOM 1150 O O . ALA A 1 153 ? -4.435 -15.559 11.871 1.00 98.75 153 ALA A O 1
ATOM 1151 N N . LEU A 1 154 ? -2.405 -15.281 12.806 1.00 98.88 154 LEU A N 1
ATOM 1152 C CA . LEU A 1 154 ? -2.319 -13.844 12.566 1.00 98.88 154 LEU A CA 1
ATOM 1153 C C . LEU A 1 154 ? -2.363 -13.506 11.073 1.00 98.88 154 LEU A C 1
ATOM 1155 O O . LEU A 1 154 ? -3.135 -12.639 10.666 1.00 98.88 154 LEU A O 1
ATOM 1159 N N . SER A 1 155 ? -1.589 -14.212 10.243 1.00 98.81 155 SER A N 1
ATOM 1160 C CA . SER A 1 155 ? -1.591 -14.016 8.788 1.00 98.81 155 SER A CA 1
ATOM 1161 C C . SER A 1 155 ? -2.952 -14.328 8.163 1.00 98.81 155 SER A C 1
ATOM 1163 O O . SER A 1 155 ? -3.410 -13.601 7.281 1.00 98.81 155 SER A O 1
ATOM 1165 N N . GLN A 1 156 ? -3.630 -15.386 8.620 1.00 98.81 156 GLN A N 1
ATOM 1166 C CA . GLN A 1 156 ? -4.966 -15.739 8.129 1.00 98.81 156 GLN A CA 1
ATOM 1167 C C . GLN A 1 156 ? -6.017 -14.715 8.564 1.00 98.81 156 GLN A C 1
ATOM 1169 O O . GLN A 1 156 ? -6.812 -14.269 7.735 1.00 98.81 156 GLN A O 1
ATOM 1174 N N . TRP A 1 157 ? -5.986 -14.287 9.827 1.00 98.81 157 TRP A N 1
ATOM 1175 C CA . TRP A 1 157 ? -6.857 -13.231 10.335 1.00 98.81 157 TRP A CA 1
ATOM 1176 C C . TRP A 1 157 ? -6.677 -11.926 9.544 1.00 98.81 157 TRP A C 1
ATOM 1178 O O . TRP A 1 157 ? -7.654 -11.340 9.069 1.00 98.81 157 TRP A O 1
ATOM 1188 N N . LEU A 1 158 ? -5.424 -11.512 9.322 1.00 98.81 158 LEU A N 1
ATOM 1189 C CA . LEU A 1 158 ? -5.098 -10.296 8.580 1.00 98.81 158 LEU A CA 1
ATOM 1190 C C . LEU A 1 158 ? -5.506 -10.401 7.102 1.00 98.81 158 LEU A C 1
ATOM 1192 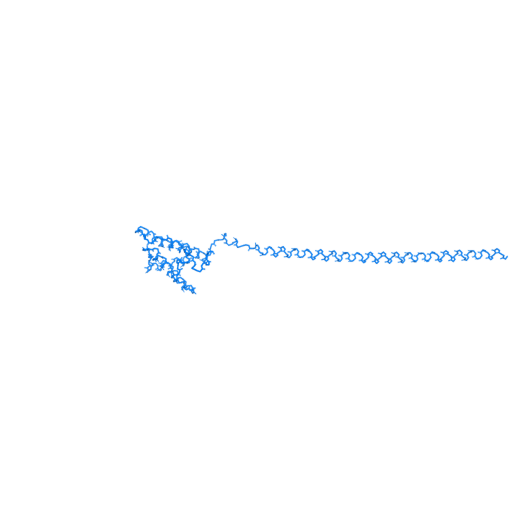O O . LEU A 1 158 ? -5.977 -9.429 6.510 1.00 98.81 158 LEU A O 1
ATOM 1196 N N . CYS A 1 159 ? -5.369 -11.579 6.492 1.00 98.81 159 CYS A N 1
ATOM 1197 C CA . CYS A 1 159 ? -5.877 -11.823 5.145 1.00 98.81 159 CYS A CA 1
ATOM 1198 C C . CYS A 1 159 ? -7.408 -11.725 5.084 1.00 98.81 159 CYS A C 1
ATOM 1200 O O . CYS A 1 159 ? -7.949 -11.106 4.166 1.00 98.81 159 CYS A O 1
ATOM 1202 N N . GLY A 1 160 ? -8.108 -12.272 6.081 1.00 98.69 160 GLY A N 1
ATOM 1203 C CA . GLY A 1 160 ? -9.563 -12.187 6.200 1.00 98.69 160 GLY A CA 1
ATOM 1204 C C . GLY A 1 160 ? -10.059 -10.743 6.259 1.00 98.69 160 GLY A C 1
ATOM 1205 O O . GLY A 1 160 ? -10.872 -10.342 5.427 1.00 98.69 160 GLY A O 1
ATOM 1206 N N . ILE A 1 161 ? -9.511 -9.931 7.169 1.00 98.38 161 ILE A N 1
ATOM 1207 C CA . ILE A 1 161 ? -9.937 -8.531 7.304 1.00 98.38 161 ILE A CA 1
ATOM 1208 C C . ILE A 1 161 ? -9.585 -7.699 6.058 1.00 98.38 161 ILE A C 1
ATOM 1210 O O . ILE A 1 161 ? -10.379 -6.860 5.632 1.00 98.38 161 ILE A O 1
ATOM 1214 N N . HIS A 1 162 ? -8.444 -7.973 5.411 1.00 98.62 162 HIS A N 1
ATOM 1215 C CA . HIS A 1 162 ? -8.083 -7.342 4.138 1.00 98.62 162 HIS A CA 1
ATOM 1216 C C . HIS A 1 162 ? -9.075 -7.728 3.026 1.00 98.62 162 HIS A C 1
ATOM 1218 O O . HIS A 1 162 ? -9.486 -6.881 2.232 1.00 98.62 162 HIS A O 1
ATOM 1224 N N . ASN A 1 163 ? -9.537 -8.979 2.996 1.00 98.75 163 ASN A N 1
ATOM 1225 C CA . ASN A 1 163 ? -10.558 -9.423 2.051 1.00 98.75 163 ASN A CA 1
ATOM 1226 C C . ASN A 1 163 ? -11.934 -8.808 2.291 1.00 98.75 163 ASN A C 1
ATOM 1228 O O . ASN A 1 163 ? -12.665 -8.581 1.325 1.00 98.75 163 ASN A O 1
ATOM 1232 N N . ASP A 1 164 ? -12.287 -8.498 3.534 1.00 98.19 164 ASP A N 1
ATOM 1233 C CA . ASP A 1 164 ? -13.518 -7.763 3.803 1.00 98.19 164 ASP A CA 1
ATOM 1234 C C . ASP A 1 164 ? -13.445 -6.324 3.275 1.00 98.19 164 ASP A C 1
ATOM 1236 O O . ASP A 1 164 ? -14.421 -5.819 2.716 1.00 98.19 164 ASP A O 1
ATOM 1240 N N . VAL A 1 165 ? -12.277 -5.680 3.392 1.00 98.00 165 VAL A N 1
ATOM 1241 C CA . VAL A 1 165 ? -12.019 -4.372 2.770 1.00 98.00 165 VAL A CA 1
ATOM 1242 C C . VAL A 1 165 ? -12.081 -4.487 1.244 1.00 98.00 165 VAL A C 1
ATOM 1244 O O . VAL A 1 165 ? -12.748 -3.675 0.605 1.00 98.00 165 VAL A O 1
ATOM 1247 N N . ASN A 1 166 ? -11.478 -5.522 0.649 1.00 98.25 166 ASN A N 1
ATOM 1248 C CA . ASN A 1 166 ? -11.579 -5.774 -0.792 1.00 98.25 166 ASN A CA 1
ATOM 1249 C C . ASN A 1 166 ? -13.037 -5.915 -1.235 1.00 98.25 166 ASN A C 1
ATOM 1251 O O . ASN A 1 166 ? -13.449 -5.242 -2.176 1.00 98.25 166 ASN A O 1
ATOM 1255 N N . ALA A 1 167 ? -13.834 -6.715 -0.524 1.00 97.88 167 ALA A N 1
ATOM 1256 C CA . ALA A 1 167 ? -15.248 -6.901 -0.826 1.00 97.88 167 ALA A CA 1
ATOM 1257 C C . ALA A 1 167 ? -16.036 -5.583 -0.732 1.00 97.88 167 ALA A C 1
ATOM 1259 O O . ALA A 1 167 ? -16.812 -5.277 -1.636 1.00 97.88 167 ALA A O 1
ATOM 1260 N N . ARG A 1 168 ? -15.797 -4.766 0.308 1.00 96.44 168 ARG A N 1
ATOM 1261 C CA . ARG A 1 168 ? -16.418 -3.434 0.456 1.00 96.44 168 ARG A CA 1
ATOM 1262 C C . ARG A 1 168 ? -16.076 -2.505 -0.712 1.00 96.44 168 ARG A C 1
ATOM 1264 O O . ARG A 1 168 ? -16.924 -1.730 -1.140 1.00 96.44 168 ARG A O 1
ATOM 1271 N N . LEU A 1 169 ? -14.848 -2.582 -1.220 1.00 96.88 169 LEU A N 1
ATOM 1272 C CA . LEU A 1 169 ? -14.360 -1.772 -2.339 1.00 96.88 169 LEU A CA 1
ATOM 1273 C C . LEU A 1 169 ? -14.667 -2.382 -3.721 1.00 96.88 169 LEU A C 1
ATOM 1275 O O . LEU A 1 169 ? -14.185 -1.860 -4.725 1.00 96.88 169 LEU A O 1
ATOM 1279 N N . GLY A 1 170 ? -15.409 -3.493 -3.795 1.00 97.94 170 GLY A N 1
ATOM 1280 C CA . GLY A 1 170 ? -15.714 -4.181 -5.056 1.00 97.94 170 GLY A CA 1
ATOM 1281 C C . GLY A 1 170 ? -14.503 -4.844 -5.729 1.00 97.94 170 GLY A C 1
ATOM 1282 O O . GLY A 1 170 ? -14.519 -5.083 -6.935 1.00 97.94 170 GLY A O 1
ATOM 1283 N N . LYS A 1 171 ? -13.434 -5.123 -4.976 1.00 97.62 171 LYS A N 1
ATOM 1284 C CA . LYS A 1 171 ? -12.227 -5.812 -5.452 1.00 97.62 171 LYS A CA 1
ATOM 1285 C C . LYS A 1 171 ? -12.371 -7.326 -5.301 1.00 97.62 171 LYS A C 1
ATOM 1287 O O . LYS A 1 171 ? -13.107 -7.820 -4.446 1.00 97.62 171 LYS A O 1
ATOM 1292 N N . GLN A 1 172 ? -11.622 -8.069 -6.115 1.00 97.81 172 GLN A N 1
ATOM 1293 C CA . GLN A 1 172 ? -11.540 -9.522 -5.982 1.00 97.81 172 GLN A CA 1
ATOM 1294 C C . GLN A 1 172 ? -10.959 -9.909 -4.618 1.00 97.81 172 GLN A C 1
ATOM 1296 O O . GLN A 1 172 ? -10.070 -9.239 -4.088 1.00 97.81 172 GLN A O 1
ATOM 1301 N N . ARG A 1 173 ? -11.462 -11.012 -4.061 1.00 98.25 173 ARG A N 1
ATOM 1302 C CA . ARG A 1 173 ? -10.895 -11.609 -2.852 1.00 98.25 173 ARG A CA 1
ATOM 1303 C C . ARG A 1 173 ? -9.572 -12.288 -3.191 1.00 98.25 173 ARG A C 1
ATOM 1305 O O . ARG A 1 173 ? -9.468 -12.992 -4.191 1.00 98.25 173 ARG A O 1
ATOM 1312 N N . PHE A 1 174 ? -8.585 -12.091 -2.333 1.00 98.50 174 PHE A N 1
ATOM 1313 C CA . PHE A 1 174 ? -7.317 -12.798 -2.365 1.00 98.50 174 PHE A CA 1
ATOM 1314 C C . PHE A 1 174 ? -7.466 -14.188 -1.733 1.00 98.50 174 PHE A C 1
ATOM 1316 O O . PHE A 1 174 ? -8.150 -14.346 -0.721 1.00 98.50 174 PHE A O 1
ATOM 1323 N N . ASP A 1 175 ? -6.803 -15.191 -2.300 1.00 98.44 175 ASP A N 1
ATOM 1324 C CA . ASP A 1 175 ? -6.769 -16.537 -1.732 1.00 98.44 175 ASP A CA 1
ATOM 1325 C C . ASP A 1 175 ? -5.803 -16.599 -0.539 1.00 98.44 175 ASP A C 1
ATOM 1327 O O . ASP A 1 175 ? -4.583 -16.661 -0.702 1.00 98.44 175 ASP A O 1
ATOM 1331 N N . CYS A 1 176 ? -6.353 -16.618 0.677 1.00 98.50 176 CYS A N 1
ATOM 1332 C CA . CYS A 1 176 ? -5.562 -16.652 1.906 1.00 98.50 176 CYS A CA 1
ATOM 1333 C C . CYS A 1 176 ? -4.707 -17.918 2.065 1.00 98.50 176 CYS A C 1
ATOM 1335 O O . CYS A 1 176 ? -3.775 -17.907 2.869 1.00 98.50 176 CYS A O 1
ATOM 1337 N N . SER A 1 177 ? -4.945 -18.986 1.293 1.00 98.12 177 SER A N 1
ATOM 1338 C CA . SER A 1 177 ? -4.051 -20.151 1.282 1.00 98.12 177 SER A CA 1
ATOM 1339 C C . SER A 1 177 ? -2.656 -19.818 0.731 1.00 98.12 177 SER A C 1
ATOM 1341 O O . SER A 1 177 ? -1.680 -20.479 1.082 1.00 98.12 177 SER A O 1
ATOM 1343 N N . ARG A 1 178 ? -2.549 -18.741 -0.059 1.00 98.19 178 ARG A N 1
ATOM 1344 C CA . ARG A 1 178 ? -1.319 -18.277 -0.714 1.00 98.19 178 ARG A CA 1
ATOM 1345 C C . ARG A 1 178 ? -0.663 -17.085 -0.010 1.00 98.19 178 ARG A C 1
ATOM 1347 O O . ARG A 1 178 ? 0.193 -16.420 -0.588 1.00 98.19 178 ARG A O 1
ATOM 1354 N N . VAL A 1 179 ? -1.071 -16.778 1.224 1.00 98.25 179 VAL A N 1
ATOM 1355 C CA . VAL A 1 179 ? -0.568 -15.608 1.969 1.00 98.25 179 VAL A CA 1
ATOM 1356 C C . VAL A 1 179 ? 0.941 -15.688 2.239 1.00 98.25 179 VAL A C 1
ATOM 1358 O O . VAL A 1 179 ? 1.626 -14.677 2.121 1.00 98.25 179 VAL A O 1
ATOM 1361 N N . ASP A 1 180 ? 1.468 -16.884 2.517 1.00 98.00 180 ASP A N 1
ATOM 1362 C CA . ASP A 1 180 ? 2.900 -17.090 2.769 1.00 98.00 180 ASP A CA 1
ATOM 1363 C C . ASP A 1 180 ? 3.725 -16.946 1.475 1.00 98.00 180 ASP A C 1
ATOM 1365 O O . ASP A 1 180 ? 4.744 -16.260 1.479 1.00 98.00 180 ASP A O 1
ATOM 1369 N N . GLU A 1 181 ? 3.234 -17.478 0.346 1.00 98.06 181 GLU A N 1
ATOM 1370 C CA . GLU A 1 181 ? 3.850 -17.274 -0.979 1.00 98.06 181 GLU A CA 1
ATOM 1371 C C . GLU A 1 181 ? 3.929 -15.778 -1.317 1.00 98.06 181 GLU A C 1
ATOM 1373 O O . GLU A 1 181 ? 4.959 -15.272 -1.752 1.00 98.06 181 GLU A O 1
ATOM 1378 N N . ARG A 1 182 ? 2.845 -15.034 -1.062 1.00 98.25 182 ARG A N 1
ATOM 1379 C CA . ARG A 1 182 ? 2.770 -13.614 -1.415 1.00 98.25 182 ARG A CA 1
ATOM 1380 C C . ARG A 1 182 ? 3.677 -12.725 -0.565 1.00 98.25 182 ARG A C 1
ATOM 1382 O O . ARG A 1 182 ? 4.157 -11.718 -1.086 1.00 98.25 182 ARG A O 1
ATOM 1389 N N . TRP A 1 183 ? 3.833 -13.010 0.726 1.00 98.38 183 TRP A N 1
ATOM 1390 C CA . TRP A 1 183 ? 4.425 -12.058 1.680 1.00 98.38 183 TRP A CA 1
ATOM 1391 C C . TRP A 1 183 ? 5.715 -12.529 2.351 1.00 98.38 183 TRP A C 1
ATOM 1393 O O . TRP A 1 183 ? 6.312 -11.747 3.090 1.00 98.38 183 TRP A O 1
ATOM 1403 N N . ARG A 1 184 ? 6.158 -13.768 2.105 1.00 97.38 184 ARG A N 1
ATOM 1404 C CA . ARG A 1 184 ? 7.379 -14.314 2.714 1.00 97.38 184 ARG A CA 1
ATOM 1405 C C . ARG A 1 184 ? 8.227 -15.136 1.758 1.00 97.38 184 ARG A C 1
ATOM 1407 O O . ARG A 1 184 ? 9.414 -14.868 1.638 1.00 97.38 184 ARG A O 1
ATOM 1414 N N . ASP A 1 185 ? 7.620 -16.137 1.131 1.00 97.19 185 ASP A N 1
ATOM 1415 C CA . ASP A 1 185 ? 8.365 -17.237 0.513 1.00 97.19 185 ASP A CA 1
ATOM 1416 C C . ASP A 1 185 ? 8.604 -17.028 -0.989 1.00 97.19 185 ASP A C 1
ATOM 1418 O O . ASP A 1 185 ? 9.490 -17.656 -1.554 1.00 97.19 185 ASP A O 1
ATOM 1422 N N . GLY A 1 186 ? 7.830 -16.150 -1.633 1.00 96.50 186 GLY A N 1
ATOM 1423 C CA . GLY A 1 186 ? 7.779 -16.055 -3.090 1.00 96.50 186 GLY A CA 1
ATOM 1424 C C . GLY A 1 186 ? 6.817 -17.080 -3.698 1.00 96.50 186 GLY A C 1
ATOM 1425 O O . GLY A 1 186 ? 6.356 -18.025 -3.047 1.00 96.50 186 GLY A O 1
ATOM 1426 N N . TRP A 1 187 ? 6.449 -16.867 -4.960 1.00 96.88 187 TRP A N 1
ATOM 1427 C CA . TRP A 1 187 ? 5.549 -17.773 -5.671 1.00 96.88 187 TRP A CA 1
ATOM 1428 C C . TRP A 1 187 ? 6.248 -19.092 -6.015 1.00 96.88 187 TRP A C 1
ATOM 1430 O O . TRP A 1 187 ? 7.400 -19.113 -6.436 1.00 96.88 187 TRP A O 1
ATOM 1440 N N . LYS A 1 188 ? 5.527 -20.214 -5.885 1.00 93.50 188 LYS A N 1
ATOM 1441 C CA . LYS A 1 188 ? 6.077 -21.566 -6.122 1.00 93.50 188 LYS A CA 1
ATOM 1442 C C . LYS A 1 188 ? 6.510 -21.840 -7.564 1.00 93.50 188 LYS A C 1
ATOM 1444 O O . LYS A 1 188 ? 7.176 -22.840 -7.809 1.00 93.50 188 LYS A O 1
ATOM 1449 N N . ASP A 1 189 ? 6.088 -21.009 -8.509 1.00 94.12 189 ASP A N 1
ATOM 1450 C CA . ASP A 1 189 ? 6.508 -21.071 -9.910 1.00 94.12 189 ASP A CA 1
ATOM 1451 C C . ASP A 1 189 ? 7.873 -20.402 -10.156 1.00 94.12 189 ASP A C 1
ATOM 1453 O O . ASP A 1 189 ? 8.359 -20.432 -11.285 1.00 94.12 189 ASP A O 1
ATOM 1457 N N . GLY A 1 190 ? 8.496 -19.830 -9.117 1.00 93.44 190 GLY A N 1
ATOM 1458 C CA . GLY A 1 190 ? 9.794 -19.165 -9.198 1.00 93.44 190 GLY A CA 1
ATOM 1459 C C . GLY A 1 190 ? 9.725 -17.768 -9.808 1.00 93.44 190 GLY A C 1
ATOM 1460 O O . GLY A 1 190 ? 10.758 -17.191 -10.117 1.00 93.44 190 GLY A O 1
ATOM 1461 N N . SER A 1 191 ? 8.537 -17.176 -9.988 1.00 94.38 191 SER A N 1
ATOM 1462 C CA . SER A 1 191 ? 8.421 -15.861 -10.637 1.00 94.38 191 SER A CA 1
ATOM 1463 C C . SER A 1 191 ? 8.968 -14.689 -9.800 1.00 94.38 191 SER A C 1
ATOM 1465 O O . SER A 1 191 ? 8.849 -13.536 -10.217 1.00 94.38 191 SER A O 1
ATOM 1467 N N . CYS A 1 192 ? 9.438 -14.955 -8.581 1.00 89.62 192 CYS A N 1
ATOM 1468 C CA . CYS A 1 192 ? 10.029 -13.979 -7.666 1.00 89.62 192 CYS A CA 1
ATOM 1469 C C . CYS A 1 192 ? 11.557 -14.100 -7.562 1.00 89.62 192 CYS A C 1
ATOM 1471 O O . CYS A 1 192 ? 12.144 -13.304 -6.827 1.00 89.62 192 CYS A O 1
ATOM 1473 N N . ASP A 1 193 ? 12.155 -15.060 -8.274 1.00 79.81 193 ASP A N 1
ATOM 1474 C CA . ASP A 1 193 ? 13.596 -15.326 -8.319 1.00 79.81 193 ASP A CA 1
ATOM 1475 C C . ASP A 1 193 ? 14.256 -14.763 -9.591 1.00 79.81 193 ASP A C 1
ATOM 1477 O O . ASP A 1 193 ? 13.577 -14.675 -10.644 1.00 79.81 193 ASP A O 1
#

InterPro domains:
  IPR017905 ERV/ALR sulfhydryl oxidase domain [PF04777] (92-184)
  IPR017905 ERV/ALR sulfhydryl oxidase domain [PS51324] (83-183)
  IPR036774 ERV/ALR sulfhydryl oxidase domain superfamily [G3DSA:1.20.120.310] (70-193)
  IPR036774 ERV/ALR sulfhydryl oxidase domain superfamily [SSF69000] (83-192)
  IPR039799 Sulfhydryl oxidase ALR/ERV [PTHR12645] (76-193)